Protein AF-A0A7S0PZR1-F1 (afdb_monomer_lite)

pLDDT: mean 81.85, std 15.91, range [33.44, 97.38]

Sequence (244 aa):
RLEHLGIEIVPGSLHEEEYCYIPMGGLLPDLSQRLIAVGGAASTVHPSTGYQVCRMLASTSTLAAAISAELRRPDFEPDAAAAAAYAALWPRYFRFQRDFQVFGGEFLSLQPVDNLRGFFDAFFRLETQVWGGFLAGWPGLPGNENHEVWYRRLLFGLGIFVRFPPQVALALMSYAVAFSLEYGGNLLRSFLTPLFEAEEEAPPDFRAQRASSRSVYVEGDVHAKAEITQMVRAAAQRAAPPTE

Secondary structure (DSSP, 8-state):
-TGGGT-PPPTT-----PPP---TTPPPP-TT-SS---GGGGT-S-TTT---HHHHHHHHHHHHHHHHHHHTSTT--HHHHHHHHHHHHS-HHHHHHHHHHHHHHHHHHT--HHHHHHHHHHHHTS-HHHHHHHHH-STTSTTGGGTSSHHHHHHHHHHHHTTS-HHHHHHHHHHHHHHHHHHTTHHHHHHSGGGGGGGS-S---TTT-SS----SS-S--HHHHHHHHHHHHHHHHHSSPPP-

Organism: NCBI:txid221442

Structure (mmCIF, N/CA/C/O backbone):
data_AF-A0A7S0PZR1-F1
#
_entry.id   AF-A0A7S0PZR1-F1
#
loop_
_atom_site.group_PDB
_atom_site.id
_atom_site.type_symbol
_atom_site.label_atom_id
_atom_site.label_alt_id
_atom_site.label_comp_id
_atom_site.label_asym_id
_atom_site.label_entity_id
_atom_site.label_seq_id
_atom_site.pdbx_PDB_ins_code
_atom_site.Cartn_x
_atom_site.Cartn_y
_atom_site.Cartn_z
_atom_site.occupancy
_atom_site.B_iso_or_equiv
_atom_site.auth_seq_id
_atom_site.auth_comp_id
_atom_site.auth_asym_id
_atom_site.auth_atom_id
_atom_site.pdbx_PDB_model_num
ATOM 1 N N . ARG A 1 1 ? -8.087 -9.529 26.668 1.00 73.81 1 ARG A N 1
ATOM 2 C CA . ARG A 1 1 ? -9.201 -9.832 25.726 1.00 73.81 1 ARG A CA 1
ATOM 3 C C . ARG A 1 1 ? -9.811 -11.204 25.989 1.00 73.81 1 ARG A C 1
ATOM 5 O O . ARG A 1 1 ? -11.012 -11.244 26.175 1.00 73.81 1 ARG A O 1
ATOM 12 N N . LEU A 1 2 ? -9.026 -12.289 26.014 1.00 86.00 2 LEU A N 1
ATOM 13 C CA . LEU A 1 2 ? -9.538 -13.641 26.300 1.00 86.00 2 LEU A CA 1
ATOM 14 C C . LEU A 1 2 ? -10.194 -13.736 27.687 1.00 86.00 2 LEU A C 1
ATOM 16 O O . LEU A 1 2 ? -11.347 -14.134 27.776 1.00 86.00 2 LEU A O 1
ATOM 20 N N . GLU A 1 3 ? -9.534 -13.210 28.721 1.00 86.81 3 GLU A N 1
ATOM 21 C CA . GLU A 1 3 ? -10.097 -13.098 30.077 1.00 86.81 3 GLU A CA 1
ATOM 22 C C . GLU A 1 3 ? -11.418 -12.305 30.113 1.00 86.81 3 GLU A C 1
ATOM 24 O O . GLU A 1 3 ? -12.398 -12.740 30.704 1.00 86.81 3 GLU A O 1
ATOM 29 N N . HIS A 1 4 ? -11.491 -11.181 29.392 1.00 87.62 4 HIS A N 1
ATOM 30 C CA . HIS A 1 4 ? -12.721 -10.387 29.264 1.00 87.62 4 HIS A CA 1
ATOM 31 C C . HIS A 1 4 ? -13.868 -11.155 28.580 1.00 87.62 4 HIS A C 1
ATOM 33 O O . HIS A 1 4 ? -15.033 -10.871 28.837 1.00 87.62 4 HIS A O 1
ATOM 39 N N . LEU A 1 5 ? -13.549 -12.119 27.712 1.00 93.25 5 LEU A N 1
ATOM 40 C CA . LEU A 1 5 ? -14.522 -13.010 27.074 1.00 93.25 5 LEU A CA 1
ATOM 41 C C . LEU A 1 5 ? -14.828 -14.258 27.925 1.00 93.25 5 LEU A C 1
ATOM 43 O O . LEU A 1 5 ? -15.561 -15.126 27.462 1.00 93.25 5 LEU A O 1
ATOM 47 N N . GLY A 1 6 ? -14.268 -14.369 29.138 1.00 94.12 6 GLY A N 1
ATOM 48 C CA . GLY A 1 6 ? -14.407 -15.548 29.997 1.00 94.12 6 GLY A CA 1
ATOM 49 C C . GLY A 1 6 ? -13.711 -16.796 29.446 1.00 94.12 6 GLY A C 1
ATOM 50 O O . GLY A 1 6 ? -14.085 -17.909 29.802 1.00 94.12 6 GLY A O 1
ATOM 51 N N . ILE A 1 7 ? -12.738 -16.626 28.545 1.00 92.00 7 ILE A N 1
ATOM 52 C CA . ILE A 1 7 ? -11.986 -17.729 27.942 1.00 92.00 7 ILE A CA 1
ATOM 53 C C . ILE A 1 7 ? -10.731 -17.969 28.782 1.00 92.00 7 ILE A C 1
ATOM 55 O O . ILE A 1 7 ? -9.793 -17.168 28.742 1.00 92.00 7 ILE A O 1
ATOM 59 N N . GLU A 1 8 ? -10.709 -19.081 29.518 1.00 90.31 8 GLU A N 1
ATOM 60 C CA . GLU A 1 8 ? -9.514 -19.571 30.209 1.00 90.31 8 GLU A CA 1
ATOM 61 C C . GLU A 1 8 ? -8.609 -20.350 29.250 1.00 90.31 8 GLU A C 1
ATOM 63 O O . GLU A 1 8 ? -9.053 -21.230 28.511 1.00 90.31 8 GLU A O 1
ATOM 68 N N . ILE A 1 9 ? -7.315 -20.032 29.277 1.00 87.19 9 ILE A N 1
ATOM 69 C CA . ILE A 1 9 ? -6.297 -20.805 28.565 1.00 87.19 9 ILE A CA 1
ATOM 70 C C . ILE A 1 9 ? -5.974 -22.028 29.418 1.00 87.19 9 ILE A C 1
ATOM 72 O O . ILE A 1 9 ? -5.519 -21.893 30.553 1.00 87.19 9 ILE A O 1
ATOM 76 N N . VAL A 1 10 ? -6.183 -23.226 28.869 1.00 89.69 10 VAL A N 1
ATOM 77 C CA . VAL A 1 10 ? -5.856 -24.468 29.575 1.00 89.69 10 VAL A CA 1
ATOM 78 C C . VAL A 1 10 ? -4.334 -24.549 29.749 1.00 89.69 10 VAL A C 1
ATOM 80 O O . VAL A 1 10 ? -3.612 -24.455 28.748 1.00 89.69 10 VAL A O 1
ATOM 83 N N . PRO A 1 11 ? -3.813 -24.736 30.974 1.00 85.00 11 PRO A N 1
ATOM 84 C CA . PRO A 1 11 ? -2.382 -24.912 31.190 1.00 85.00 11 PRO A CA 1
ATOM 85 C C . PRO A 1 11 ? -1.815 -26.027 30.301 1.00 85.00 11 PRO A C 1
ATOM 87 O O . PRO A 1 11 ? -2.373 -27.120 30.234 1.00 85.00 11 PRO A O 1
ATOM 90 N N . GLY A 1 12 ? -0.724 -25.738 29.588 1.00 85.19 12 GLY A N 1
ATOM 91 C CA . GLY A 1 12 ? -0.094 -26.677 28.651 1.00 85.19 12 GLY A CA 1
ATOM 92 C C . GLY A 1 12 ? -0.744 -26.778 27.262 1.00 85.19 12 GLY A C 1
ATOM 93 O O . GLY A 1 12 ? -0.243 -27.531 26.435 1.00 85.19 12 GLY A O 1
ATOM 94 N N . SER A 1 13 ? -1.819 -26.027 26.977 1.00 87.75 13 SER A N 1
ATOM 95 C CA . SER A 1 13 ? -2.419 -25.952 25.627 1.00 87.75 13 SER A CA 1
ATOM 96 C C . SER A 1 13 ? -1.742 -24.939 24.694 1.00 87.75 13 SER A C 1
ATOM 98 O O . SER A 1 13 ? -1.954 -24.972 23.482 1.00 87.75 13 SER A O 1
ATOM 100 N N . LEU A 1 14 ? -0.920 -24.042 25.245 1.00 83.88 14 LEU A N 1
ATOM 101 C CA . LEU A 1 14 ? -0.079 -23.143 24.466 1.00 83.88 14 LEU A CA 1
ATOM 102 C C . LEU A 1 14 ? 1.119 -23.935 23.930 1.00 83.88 14 LEU A C 1
ATOM 104 O O . LEU A 1 14 ? 2.026 -24.276 24.687 1.00 83.88 14 LEU A O 1
ATOM 108 N N . HIS A 1 15 ? 1.096 -24.247 22.636 1.00 83.69 15 HIS A N 1
ATOM 109 C CA . HIS A 1 15 ? 2.188 -24.962 21.973 1.00 83.69 15 HIS A CA 1
ATOM 110 C C . HIS A 1 15 ? 3.349 -24.036 21.598 1.00 83.69 15 HIS A C 1
ATOM 112 O O . HIS A 1 15 ? 4.506 -24.407 21.768 1.00 83.69 15 HIS A O 1
ATOM 118 N N . GLU A 1 16 ? 3.034 -22.844 21.090 1.00 79.81 16 GLU A N 1
ATOM 119 C CA . GLU A 1 16 ? 4.004 -21.873 20.589 1.00 79.81 16 GLU A CA 1
ATOM 120 C C . GLU A 1 16 ? 3.410 -20.456 20.644 1.00 79.81 16 GLU A C 1
ATOM 122 O O . GLU A 1 16 ? 2.199 -20.276 20.488 1.00 79.81 16 GLU A O 1
ATOM 127 N N . GLU A 1 17 ? 4.268 -19.455 20.853 1.00 76.19 17 GLU A N 1
ATOM 128 C CA . GLU A 1 17 ? 3.940 -18.039 20.680 1.00 76.19 17 GLU A CA 1
ATOM 129 C C . GLU A 1 17 ? 4.669 -17.491 19.449 1.00 76.19 17 GLU A C 1
ATOM 131 O O . GLU A 1 17 ? 5.890 -17.333 19.456 1.00 76.19 17 GLU A O 1
ATOM 136 N N . GLU A 1 18 ? 3.918 -17.170 18.396 1.00 74.19 18 GLU A N 1
ATOM 137 C CA . GLU A 1 18 ? 4.467 -16.558 17.186 1.00 74.19 18 GLU A CA 1
ATOM 138 C C . GLU A 1 18 ? 4.319 -15.031 17.228 1.00 74.19 18 GLU A C 1
ATOM 140 O O . GLU A 1 18 ? 3.236 -14.485 17.461 1.00 74.19 18 GLU A O 1
ATOM 145 N N . TYR A 1 19 ? 5.413 -14.326 16.943 1.00 74.19 19 TYR A N 1
ATOM 146 C CA . TYR A 1 19 ? 5.416 -12.874 16.802 1.00 74.19 19 TYR A CA 1
ATOM 147 C C . TYR A 1 19 ? 5.309 -12.502 15.324 1.00 74.19 19 TYR A C 1
ATOM 149 O O . TYR A 1 19 ? 6.212 -12.778 14.538 1.00 74.19 19 TYR A O 1
ATOM 157 N N . CYS A 1 20 ? 4.221 -11.826 14.952 1.00 77.06 20 CYS A N 1
ATOM 158 C CA . CYS A 1 20 ? 3.990 -11.390 13.579 1.00 77.06 20 CYS A CA 1
ATOM 159 C C . CYS A 1 20 ? 4.272 -9.888 13.420 1.00 77.06 20 CYS A C 1
ATOM 161 O O . CYS A 1 20 ? 3.757 -9.068 14.183 1.00 77.06 20 CYS A O 1
ATOM 163 N N . TYR A 1 21 ? 5.057 -9.528 12.401 1.00 78.88 21 TYR A N 1
ATOM 164 C CA . TYR A 1 21 ? 5.228 -8.147 11.947 1.00 78.88 21 TYR A CA 1
ATOM 165 C C . TYR A 1 21 ? 4.543 -7.956 10.596 1.00 78.88 21 TYR A C 1
ATOM 167 O O . TYR A 1 21 ? 4.821 -8.679 9.638 1.00 78.88 21 TYR A O 1
ATOM 175 N N . ILE A 1 22 ? 3.664 -6.958 10.513 1.00 83.94 22 ILE A N 1
ATOM 176 C CA . ILE A 1 22 ? 2.936 -6.614 9.292 1.00 83.94 22 ILE A CA 1
ATOM 177 C C . ILE A 1 22 ? 3.320 -5.177 8.909 1.00 83.94 22 ILE A C 1
ATOM 179 O O . ILE A 1 22 ? 2.917 -4.250 9.614 1.00 83.94 22 ILE A O 1
ATOM 183 N N . PRO A 1 23 ? 4.074 -4.956 7.812 1.00 81.31 23 PRO A N 1
ATOM 184 C CA . PRO A 1 23 ? 4.497 -3.619 7.395 1.00 81.31 23 PRO A CA 1
ATOM 185 C C . PRO A 1 23 ? 3.340 -2.849 6.735 1.00 81.31 23 PRO A C 1
ATOM 187 O O . PRO A 1 23 ? 3.251 -2.731 5.512 1.00 81.31 23 PRO A O 1
ATOM 190 N N . MET A 1 24 ? 2.425 -2.337 7.557 1.00 82.94 24 MET A N 1
ATOM 191 C CA . MET A 1 24 ? 1.223 -1.592 7.163 1.00 82.94 24 MET A CA 1
ATOM 192 C C . MET A 1 24 ? 1.577 -0.243 6.518 1.00 82.94 24 MET A C 1
ATOM 194 O O . MET A 1 24 ? 1.659 0.774 7.196 1.00 82.94 24 MET A O 1
ATOM 198 N N . GLY A 1 25 ? 1.801 -0.216 5.201 1.00 72.69 25 GLY A N 1
ATOM 199 C CA . GLY A 1 25 ? 2.122 1.033 4.497 1.00 72.69 25 GLY A CA 1
ATOM 200 C C . GLY A 1 25 ? 3.543 1.548 4.729 1.00 72.69 25 GLY A C 1
ATOM 201 O O . GLY A 1 25 ? 3.812 2.717 4.462 1.00 72.69 25 GLY A O 1
ATOM 202 N N . GLY A 1 26 ? 4.453 0.671 5.173 1.00 75.50 26 GLY A N 1
ATOM 203 C CA . GLY A 1 26 ? 5.876 0.975 5.341 1.00 75.50 26 GLY A CA 1
ATOM 204 C C . GLY A 1 26 ? 6.539 1.495 4.061 1.00 75.50 26 GLY A C 1
ATOM 205 O O . GLY A 1 26 ? 5.981 1.385 2.964 1.00 75.50 26 GLY A O 1
ATOM 206 N N . LEU A 1 27 ? 7.728 2.087 4.208 1.00 80.81 27 LEU A N 1
ATOM 207 C CA . LEU A 1 27 ? 8.470 2.728 3.114 1.00 80.81 27 LEU A CA 1
ATOM 208 C C . LEU A 1 27 ? 8.652 1.786 1.921 1.00 80.81 27 LEU A C 1
ATOM 210 O O . LEU A 1 27 ? 8.751 0.569 2.083 1.00 80.81 27 LEU A O 1
ATOM 214 N N . LEU A 1 28 ? 8.681 2.343 0.712 1.00 85.12 28 LEU A N 1
ATOM 215 C CA . LEU A 1 28 ? 9.022 1.549 -0.464 1.00 85.12 28 LEU A CA 1
ATOM 216 C C . LEU A 1 28 ? 10.466 1.036 -0.339 1.00 85.12 28 LEU A C 1
ATOM 218 O O . LEU A 1 28 ? 11.317 1.746 0.216 1.00 85.12 28 LEU A O 1
ATOM 222 N N . PRO A 1 29 ? 10.758 -0.170 -0.863 1.00 84.00 29 PRO A N 1
ATOM 223 C CA . PRO A 1 29 ? 12.136 -0.613 -1.004 1.00 84.00 29 PRO A CA 1
ATOM 224 C C . PRO A 1 29 ? 12.934 0.402 -1.822 1.00 84.00 29 PRO A C 1
ATOM 226 O O . PRO A 1 29 ? 12.376 1.101 -2.668 1.00 84.00 29 PRO A O 1
ATOM 229 N N . ASP A 1 30 ? 14.245 0.469 -1.586 1.00 82.62 30 ASP A N 1
ATOM 230 C CA . ASP A 1 30 ? 15.139 1.195 -2.488 1.00 82.62 30 ASP A CA 1
ATOM 231 C C . ASP A 1 30 ? 15.010 0.579 -3.888 1.00 82.62 30 ASP A C 1
ATOM 233 O O . ASP A 1 30 ? 15.420 -0.561 -4.107 1.00 82.62 30 ASP A O 1
ATOM 237 N N . LEU A 1 31 ? 14.395 1.312 -4.818 1.00 83.31 31 LEU A N 1
ATOM 238 C CA . LEU A 1 31 ? 14.091 0.816 -6.160 1.00 83.31 31 LEU A CA 1
ATOM 239 C C . LEU A 1 31 ? 15.349 0.704 -7.037 1.00 83.31 31 LEU A C 1
ATOM 241 O O . LEU A 1 31 ? 15.291 0.115 -8.115 1.00 83.31 31 LEU A O 1
ATOM 245 N N . SER A 1 32 ? 16.486 1.243 -6.578 1.00 79.56 32 SER A N 1
ATOM 246 C CA . SER A 1 32 ? 17.788 1.131 -7.245 1.00 79.56 32 SER A CA 1
ATOM 247 C C . SER A 1 32 ? 18.595 -0.098 -6.808 1.00 79.56 32 SER A C 1
ATOM 249 O O . SER A 1 32 ? 19.641 -0.397 -7.389 1.00 79.56 32 SER A O 1
ATOM 251 N N . GLN A 1 33 ? 18.131 -0.828 -5.788 1.00 82.25 33 GLN A N 1
ATOM 252 C CA . GLN A 1 33 ? 18.858 -1.970 -5.244 1.00 82.25 33 GLN A CA 1
ATOM 253 C C . GLN A 1 33 ? 18.762 -3.197 -6.170 1.00 82.25 33 GLN A C 1
ATOM 255 O O . GLN A 1 33 ? 17.725 -3.475 -6.767 1.00 82.25 33 GLN A O 1
ATOM 260 N N . ARG A 1 34 ? 19.829 -4.005 -6.239 1.00 86.44 34 ARG A N 1
ATOM 261 C CA . ARG A 1 34 ? 19.837 -5.246 -7.042 1.00 86.44 34 ARG A CA 1
ATOM 262 C C . ARG A 1 34 ? 18.917 -6.337 -6.473 1.00 86.44 34 ARG A C 1
ATOM 264 O O . ARG A 1 34 ? 18.429 -7.182 -7.219 1.00 86.44 34 ARG A O 1
ATOM 271 N N . LEU A 1 35 ? 18.715 -6.370 -5.153 1.00 89.75 35 LEU A N 1
ATOM 272 C CA . LEU A 1 35 ? 17.828 -7.350 -4.524 1.00 89.75 35 LEU A CA 1
ATOM 273 C C . LEU A 1 35 ? 16.376 -6.995 -4.826 1.00 89.75 35 LEU A C 1
ATOM 275 O O . LEU A 1 35 ? 15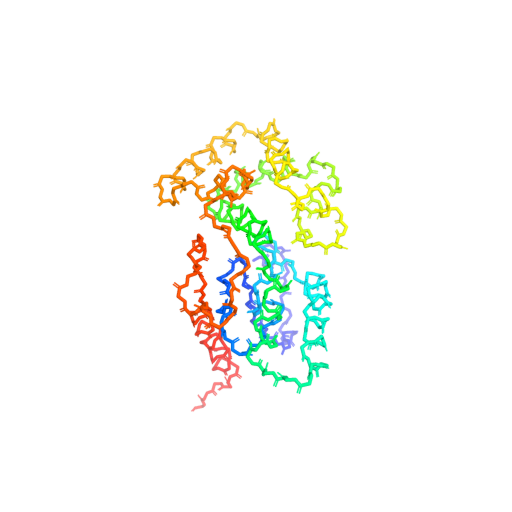.910 -5.934 -4.432 1.00 89.75 35 LEU A O 1
ATOM 279 N N . ILE A 1 36 ? 15.654 -7.904 -5.470 1.00 90.62 36 ILE A N 1
ATOM 280 C CA . ILE A 1 36 ? 14.243 -7.717 -5.800 1.00 90.62 36 ILE A CA 1
ATOM 281 C C . ILE A 1 36 ? 13.399 -8.216 -4.627 1.00 90.62 36 ILE A C 1
ATOM 283 O O . ILE A 1 36 ? 13.393 -9.407 -4.314 1.00 90.62 36 ILE A O 1
ATOM 287 N N . ALA A 1 37 ? 12.698 -7.300 -3.967 1.00 90.19 37 ALA A N 1
ATOM 288 C CA . ALA A 1 37 ? 11.776 -7.631 -2.896 1.00 90.19 37 ALA A CA 1
ATOM 289 C C . ALA A 1 37 ? 10.436 -8.149 -3.449 1.00 90.19 37 ALA A C 1
ATOM 291 O O . ALA A 1 37 ? 9.994 -7.754 -4.528 1.00 90.19 37 ALA A O 1
ATOM 292 N N . VAL A 1 38 ? 9.747 -8.991 -2.670 1.00 91.75 38 VAL A N 1
ATOM 293 C CA . VAL A 1 38 ? 8.397 -9.497 -2.975 1.00 91.75 38 VAL A CA 1
ATOM 294 C C . VAL A 1 38 ? 7.512 -9.414 -1.727 1.00 91.75 38 VAL A C 1
ATOM 296 O O . VAL A 1 38 ? 7.994 -9.540 -0.600 1.00 91.75 38 VAL A O 1
ATOM 299 N N . GLY A 1 39 ? 6.207 -9.206 -1.919 1.00 91.31 39 GLY A N 1
ATOM 300 C CA . GLY A 1 39 ? 5.223 -9.221 -0.836 1.00 91.31 39 GLY A CA 1
ATOM 301 C C . GLY A 1 39 ? 5.443 -8.092 0.172 1.00 91.31 39 GLY A C 1
ATOM 302 O O . GLY A 1 39 ? 5.688 -6.944 -0.205 1.00 91.31 39 GLY A O 1
ATOM 303 N N . GLY A 1 40 ? 5.388 -8.420 1.467 1.00 88.19 40 GLY A N 1
ATOM 304 C CA . GLY A 1 40 ? 5.621 -7.454 2.545 1.00 88.19 40 GLY A CA 1
ATOM 305 C C . GLY A 1 40 ? 6.970 -6.742 2.475 1.00 88.19 40 GLY A C 1
ATOM 306 O O . GLY A 1 40 ? 7.021 -5.544 2.731 1.00 88.19 40 GLY A O 1
ATOM 307 N N . ALA A 1 41 ? 8.029 -7.426 2.031 1.00 87.38 41 ALA A N 1
ATOM 308 C CA . ALA A 1 41 ? 9.343 -6.806 1.845 1.00 87.38 41 ALA A CA 1
ATOM 309 C C . ALA A 1 41 ? 9.354 -5.762 0.719 1.00 87.38 41 ALA A C 1
ATOM 311 O O . ALA A 1 41 ? 10.208 -4.883 0.702 1.00 87.38 41 ALA A O 1
ATOM 312 N N . ALA A 1 42 ? 8.417 -5.862 -0.225 1.00 89.38 42 ALA A N 1
ATOM 313 C CA . ALA A 1 42 ? 8.257 -4.894 -1.298 1.00 89.38 42 ALA A CA 1
ATOM 314 C C . ALA A 1 42 ? 7.155 -3.872 -1.019 1.00 89.38 42 ALA A C 1
ATOM 316 O O . ALA A 1 42 ? 6.766 -3.147 -1.928 1.00 89.38 42 ALA A O 1
ATOM 317 N N . SER A 1 43 ? 6.630 -3.831 0.209 1.00 89.12 43 SER A N 1
ATOM 318 C CA . SER A 1 43 ? 5.579 -2.907 0.645 1.00 89.12 43 SER A CA 1
ATOM 319 C C . SER A 1 43 ? 4.254 -3.061 -0.111 1.00 89.12 43 SER A C 1
ATOM 321 O O . SER A 1 43 ? 3.494 -2.105 -0.265 1.00 89.12 43 SER A O 1
ATOM 323 N N . THR A 1 44 ? 3.925 -4.286 -0.549 1.00 91.62 44 THR A N 1
ATOM 324 C CA . THR A 1 44 ? 2.630 -4.607 -1.187 1.00 91.62 44 THR A CA 1
ATOM 325 C C . THR A 1 44 ? 1.521 -4.923 -0.176 1.00 91.62 44 THR A C 1
ATOM 327 O O . THR A 1 44 ? 0.448 -5.392 -0.558 1.00 91.62 44 THR A O 1
ATOM 330 N N . VAL A 1 45 ? 1.742 -4.705 1.121 1.00 92.00 45 VAL A N 1
ATOM 331 C CA . VAL A 1 45 ? 0.729 -4.862 2.182 1.00 92.00 45 VAL A CA 1
ATOM 332 C C . VAL A 1 45 ? -0.224 -3.674 2.151 1.00 92.00 45 VAL A C 1
ATOM 334 O O . VAL A 1 45 ? 0.215 -2.537 1.982 1.00 92.00 45 VAL A O 1
ATOM 337 N N . HIS A 1 46 ? -1.534 -3.914 2.242 1.00 92.75 46 HIS A N 1
ATOM 338 C CA . HIS A 1 46 ? -2.513 -2.828 2.206 1.00 92.75 46 HIS A CA 1
ATOM 339 C C . HIS A 1 46 ? -2.378 -1.958 3.468 1.00 92.75 46 HIS A C 1
ATOM 341 O O . HIS A 1 46 ? -2.596 -2.480 4.566 1.00 92.75 46 HIS A O 1
ATOM 347 N N . PRO A 1 47 ? -2.069 -0.650 3.345 1.00 88.62 47 PRO A N 1
ATOM 348 C CA . PRO A 1 47 ? -1.713 0.199 4.485 1.00 88.62 47 PRO A CA 1
ATOM 349 C C . PRO A 1 47 ? -2.752 0.273 5.604 1.00 88.62 47 PRO A C 1
ATOM 351 O O . PRO A 1 47 ? -2.391 0.420 6.763 1.00 88.62 47 PRO A O 1
ATOM 354 N N . SER A 1 48 ? -4.040 0.147 5.279 1.00 85.44 48 SER A N 1
ATOM 355 C CA . SER A 1 48 ? -5.121 0.273 6.270 1.00 85.44 48 SER A CA 1
ATOM 356 C C . SER A 1 48 ? -5.662 -1.063 6.797 1.00 85.44 48 SER A C 1
ATOM 358 O O . SER A 1 48 ? -6.422 -1.058 7.758 1.00 85.44 48 SER A O 1
ATOM 360 N N . THR A 1 49 ? -5.332 -2.205 6.176 1.00 88.44 49 THR A N 1
ATOM 361 C CA . THR A 1 49 ? -5.949 -3.512 6.519 1.00 88.44 49 THR A CA 1
ATOM 362 C C . THR A 1 49 ? -4.970 -4.655 6.742 1.00 88.44 49 THR A C 1
ATOM 364 O O . THR A 1 49 ? -5.348 -5.661 7.333 1.00 88.44 49 THR A O 1
ATOM 367 N N . GLY A 1 50 ? -3.741 -4.554 6.237 1.00 90.62 50 GLY A N 1
ATOM 368 C CA . GLY A 1 50 ? -2.765 -5.641 6.311 1.00 90.62 50 GLY A CA 1
ATOM 369 C C . GLY A 1 50 ? -2.964 -6.721 5.261 1.00 90.62 50 GLY A C 1
ATOM 370 O O . GLY A 1 50 ? -2.23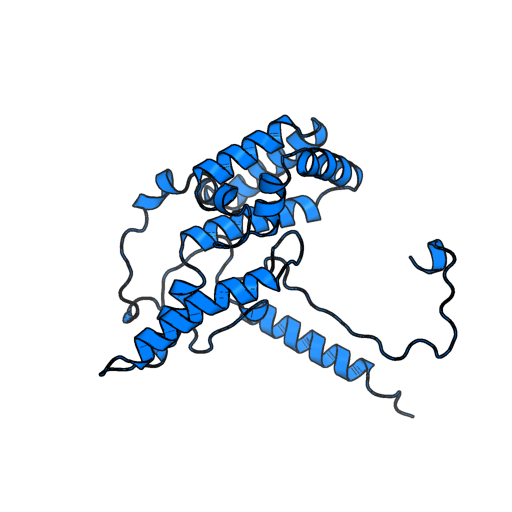7 -7.713 5.245 1.00 90.62 50 GLY A O 1
ATOM 371 N N . TYR A 1 51 ? -3.922 -6.541 4.350 1.00 92.06 51 TYR A N 1
ATOM 372 C CA . TYR A 1 51 ? -4.167 -7.502 3.284 1.00 92.06 51 TYR A CA 1
ATOM 373 C C . TYR A 1 51 ? -2.982 -7.543 2.326 1.00 92.06 51 TYR A C 1
ATOM 375 O O . TYR A 1 51 ? -2.588 -6.525 1.757 1.00 92.06 51 TYR A O 1
ATOM 383 N N . GLN A 1 52 ? -2.410 -8.735 2.155 1.00 91.81 52 GLN A N 1
ATOM 384 C CA . GLN A 1 52 ? -1.191 -8.899 1.365 1.00 91.81 52 GLN A CA 1
ATOM 385 C C . GLN A 1 52 ? -1.189 -10.097 0.423 1.00 91.81 52 GLN A C 1
ATOM 387 O O . GLN A 1 52 ? -0.591 -9.994 -0.637 1.00 91.81 52 GLN A O 1
ATOM 392 N N . VAL A 1 53 ? -1.856 -11.211 0.752 1.00 92.62 53 VAL A N 1
ATOM 393 C CA . VAL A 1 53 ? -1.686 -12.478 0.012 1.00 92.62 53 VAL A CA 1
ATOM 394 C C . VAL A 1 53 ? -2.063 -12.322 -1.462 1.00 92.62 53 VAL A C 1
ATOM 396 O O . VAL A 1 53 ? -1.246 -12.585 -2.341 1.00 92.62 53 VAL A O 1
ATOM 399 N N . CYS A 1 54 ? -3.265 -11.816 -1.747 1.00 93.81 54 CYS A N 1
ATOM 400 C CA . CYS A 1 54 ? -3.705 -11.600 -3.126 1.00 93.81 54 CYS A CA 1
ATOM 401 C C . CYS A 1 54 ? -2.885 -10.514 -3.836 1.00 93.81 54 CYS A C 1
ATOM 403 O O . CYS A 1 54 ? -2.571 -10.668 -5.012 1.00 93.81 54 CYS A O 1
ATOM 405 N N . ARG A 1 55 ? -2.492 -9.446 -3.124 1.00 92.75 55 ARG A N 1
ATOM 406 C CA . ARG A 1 55 ? -1.658 -8.365 -3.682 1.00 92.75 55 ARG A CA 1
ATOM 407 C C . ARG A 1 55 ? -0.280 -8.885 -4.083 1.00 92.75 55 ARG A C 1
ATOM 409 O O . ARG A 1 55 ? 0.191 -8.571 -5.165 1.00 92.75 55 ARG A O 1
ATOM 416 N N . MET A 1 56 ? 0.326 -9.727 -3.247 1.00 93.12 56 MET A N 1
ATOM 417 C CA . MET A 1 56 ? 1.600 -10.390 -3.519 1.00 93.12 56 MET A CA 1
ATOM 418 C C . MET A 1 56 ? 1.499 -11.305 -4.742 1.00 93.12 56 MET A C 1
ATOM 420 O O . MET A 1 56 ? 2.346 -11.235 -5.620 1.00 93.12 56 MET A O 1
ATOM 424 N N . LEU A 1 57 ? 0.471 -12.153 -4.828 1.00 93.62 57 LEU A N 1
ATOM 425 C CA . LEU A 1 57 ? 0.308 -13.059 -5.972 1.00 93.62 57 LEU A CA 1
ATOM 426 C C . LEU A 1 57 ? 0.039 -12.306 -7.286 1.00 93.62 57 LEU A C 1
ATOM 428 O O . LEU A 1 57 ? 0.549 -12.685 -8.340 1.00 93.62 57 LEU A O 1
ATOM 432 N N . ALA A 1 58 ? -0.747 -11.229 -7.235 1.00 92.38 58 ALA A N 1
ATOM 433 C CA . ALA A 1 58 ? -0.999 -10.394 -8.404 1.00 92.38 58 ALA A CA 1
ATOM 434 C C . ALA A 1 58 ? 0.264 -9.631 -8.838 1.00 92.38 58 ALA A C 1
ATOM 436 O O . ALA A 1 58 ? 0.562 -9.547 -10.029 1.00 92.38 58 ALA A O 1
ATOM 437 N N . SER A 1 59 ? 1.037 -9.111 -7.881 1.00 90.56 59 SER A N 1
ATOM 438 C CA . SER A 1 59 ? 2.243 -8.327 -8.149 1.00 90.56 59 SER A CA 1
ATOM 439 C C . SER A 1 59 ? 3.410 -9.154 -8.689 1.00 90.56 59 SER A C 1
ATOM 441 O O . SER A 1 59 ? 4.179 -8.672 -9.521 1.00 90.56 59 SER A O 1
ATOM 443 N N . THR A 1 60 ? 3.536 -10.417 -8.278 1.00 91.88 60 THR A N 1
ATOM 444 C CA . THR A 1 60 ? 4.624 -11.291 -8.741 1.00 91.88 60 THR A CA 1
ATOM 445 C C . THR A 1 60 ? 4.515 -11.646 -10.216 1.00 91.88 60 THR A C 1
ATOM 447 O O . THR A 1 60 ? 5.537 -11.907 -10.845 1.00 91.88 60 THR A O 1
ATOM 450 N N . SER A 1 61 ? 3.312 -11.621 -10.796 1.00 90.69 61 SER A N 1
ATOM 451 C CA . SER A 1 61 ? 3.102 -11.967 -12.206 1.00 90.69 61 SER A CA 1
ATOM 452 C C . SER A 1 61 ? 3.748 -10.949 -13.154 1.00 90.69 61 SER A C 1
ATOM 454 O O . SER A 1 61 ? 4.483 -11.329 -14.067 1.00 90.69 61 SER A O 1
ATOM 456 N N . THR A 1 62 ? 3.531 -9.650 -12.922 1.00 89.75 62 THR A N 1
ATOM 457 C CA . THR A 1 62 ? 4.144 -8.576 -13.725 1.00 89.75 62 THR A CA 1
ATOM 458 C C . THR A 1 62 ? 5.647 -8.483 -13.480 1.00 89.75 62 THR A C 1
ATOM 460 O O . THR A 1 62 ? 6.420 -8.316 -14.423 1.00 89.75 62 THR A O 1
ATOM 463 N N . LEU A 1 63 ? 6.068 -8.675 -12.230 1.00 92.81 63 LEU A N 1
ATOM 464 C CA . LEU A 1 63 ? 7.472 -8.728 -11.833 1.00 92.81 63 LEU A CA 1
ATOM 465 C C . LEU A 1 63 ? 8.223 -9.874 -12.532 1.00 92.81 63 LEU A C 1
ATOM 467 O O . LEU A 1 63 ? 9.277 -9.648 -13.125 1.00 92.81 63 LEU A O 1
ATOM 471 N N . ALA A 1 64 ? 7.669 -11.090 -12.537 1.00 94.88 64 ALA A N 1
ATOM 472 C CA . ALA A 1 64 ? 8.273 -12.244 -13.203 1.00 94.88 64 ALA A CA 1
ATOM 473 C C . ALA A 1 64 ? 8.364 -12.053 -14.725 1.00 94.88 64 ALA A C 1
ATOM 475 O O . ALA A 1 64 ? 9.364 -12.438 -15.335 1.00 94.88 64 ALA A O 1
ATOM 476 N N . ALA A 1 65 ? 7.351 -11.432 -15.339 1.00 95.25 65 ALA A N 1
ATOM 477 C CA . ALA A 1 65 ? 7.366 -11.109 -16.762 1.00 95.25 65 ALA A CA 1
ATOM 478 C C . ALA A 1 65 ? 8.489 -10.119 -17.118 1.00 95.25 65 ALA A C 1
ATOM 480 O O . ALA A 1 65 ? 9.220 -10.359 -18.079 1.00 95.25 65 ALA A O 1
ATOM 481 N N . ALA A 1 66 ? 8.675 -9.060 -16.319 1.00 93.94 66 ALA A N 1
ATOM 482 C CA . ALA A 1 66 ? 9.748 -8.083 -16.513 1.00 93.94 66 ALA A CA 1
ATOM 483 C C . ALA A 1 66 ? 11.141 -8.724 -16.386 1.00 93.94 66 ALA A C 1
ATOM 485 O O . ALA A 1 66 ? 11.988 -8.547 -17.260 1.00 93.94 66 ALA A O 1
ATOM 486 N N . ILE A 1 67 ? 11.350 -9.555 -15.359 1.00 94.75 67 ILE A N 1
ATOM 487 C CA . ILE A 1 67 ? 12.607 -10.298 -15.179 1.00 94.75 67 ILE A CA 1
ATOM 488 C C . ILE A 1 67 ? 12.849 -11.248 -16.358 1.00 94.75 67 ILE A C 1
ATOM 490 O O . ILE A 1 67 ? 13.958 -11.315 -16.886 1.00 94.75 67 ILE A O 1
ATOM 494 N N . SER A 1 68 ? 11.822 -11.983 -16.801 1.00 97.00 68 SER A N 1
ATOM 495 C CA . SER A 1 68 ? 11.954 -12.909 -17.930 1.00 97.00 68 SER A CA 1
ATOM 496 C C . SER A 1 68 ? 12.306 -12.190 -19.233 1.00 97.00 68 SER A C 1
ATOM 498 O O . SER A 1 68 ? 13.076 -12.733 -20.024 1.00 97.00 68 SER A O 1
ATOM 500 N N . ALA A 1 69 ? 11.765 -10.990 -19.459 1.00 95.19 69 ALA A N 1
ATOM 501 C CA . ALA A 1 69 ? 12.085 -10.182 -20.630 1.00 95.19 69 ALA A CA 1
ATOM 502 C C . ALA A 1 69 ? 13.564 -9.768 -20.639 1.00 95.19 69 ALA A C 1
ATOM 504 O O . ALA A 1 69 ? 14.240 -9.968 -21.647 1.00 95.19 69 ALA A O 1
ATOM 505 N N . GLU A 1 70 ? 14.084 -9.289 -19.507 1.00 93.69 70 GLU A N 1
ATOM 506 C CA . GLU A 1 70 ? 15.489 -8.885 -19.374 1.00 93.69 70 GLU A CA 1
ATOM 507 C C . GLU A 1 70 ? 16.453 -10.072 -19.504 1.00 93.69 70 GLU A C 1
ATOM 509 O O . GLU A 1 70 ? 17.455 -9.982 -20.210 1.00 93.69 70 GLU A O 1
ATOM 514 N N . LEU A 1 71 ? 16.119 -11.234 -18.930 1.00 95.31 71 LEU A N 1
ATOM 515 C CA . LEU A 1 71 ? 16.928 -12.456 -19.053 1.00 95.31 71 LEU A CA 1
ATOM 516 C C . LEU A 1 71 ? 17.050 -12.985 -20.491 1.00 95.31 71 LEU A C 1
ATOM 518 O O . LEU A 1 71 ? 17.978 -13.730 -20.795 1.00 95.31 71 LEU A O 1
ATOM 522 N N . ARG A 1 72 ? 16.105 -12.650 -21.376 1.00 96.75 72 ARG A N 1
ATOM 523 C CA . ARG A 1 72 ? 16.119 -13.083 -22.785 1.00 96.75 72 ARG A CA 1
ATOM 524 C C . ARG A 1 72 ? 16.950 -12.168 -23.680 1.00 96.75 72 ARG A C 1
ATOM 526 O O . ARG A 1 72 ? 17.116 -12.475 -24.861 1.00 96.75 72 ARG A O 1
ATOM 533 N N . ARG A 1 73 ? 17.440 -11.046 -23.154 1.00 94.06 73 ARG A N 1
ATOM 534 C CA . ARG A 1 73 ? 18.251 -10.106 -23.917 1.00 94.06 73 ARG A CA 1
ATOM 535 C C . ARG A 1 73 ? 19.650 -10.680 -24.184 1.00 94.06 73 ARG A C 1
ATOM 537 O O . ARG A 1 73 ? 20.250 -11.247 -23.273 1.00 94.06 73 ARG A O 1
ATOM 544 N N . PRO A 1 74 ? 20.209 -10.508 -25.396 1.00 93.50 74 PRO A N 1
ATOM 545 C CA . PRO A 1 74 ? 21.589 -10.907 -25.688 1.00 93.50 74 PRO A CA 1
ATOM 546 C C . PRO A 1 74 ? 22.634 -10.156 -24.849 1.00 93.50 74 PRO A C 1
ATOM 548 O O . PRO A 1 74 ? 23.710 -10.682 -24.592 1.00 93.50 74 PRO A O 1
ATOM 551 N N . ASP A 1 75 ? 22.309 -8.931 -24.433 1.00 92.31 75 ASP A N 1
ATOM 552 C CA . ASP A 1 75 ? 23.112 -8.021 -23.613 1.00 92.31 75 ASP A CA 1
ATOM 553 C C . ASP A 1 75 ? 22.606 -7.974 -22.160 1.00 92.31 75 ASP A C 1
ATOM 555 O O . ASP A 1 75 ? 22.487 -6.900 -21.575 1.00 92.31 75 ASP A O 1
ATOM 559 N N . PHE A 1 76 ? 22.241 -9.132 -21.595 1.00 92.25 76 PHE A N 1
ATOM 560 C CA . PHE A 1 76 ? 21.698 -9.222 -20.238 1.00 92.25 76 PHE A CA 1
ATOM 561 C C . PHE A 1 76 ? 22.604 -8.542 -19.202 1.00 92.25 76 PHE A C 1
ATOM 563 O O . PHE A 1 76 ? 23.760 -8.923 -19.016 1.00 92.25 76 PHE A O 1
ATOM 570 N N . GLU A 1 77 ? 22.014 -7.608 -18.457 1.00 89.06 77 GLU A N 1
ATOM 571 C CA . GLU A 1 77 ? 22.632 -6.943 -17.317 1.00 89.06 77 GLU A CA 1
ATOM 572 C C . GLU A 1 77 ? 21.757 -7.149 -16.070 1.00 89.06 77 GLU A C 1
ATOM 574 O O . GLU A 1 77 ? 20.595 -6.727 -16.058 1.00 89.06 77 GLU A O 1
ATOM 579 N N . PRO A 1 78 ? 22.269 -7.763 -14.986 1.00 89.31 78 PRO A N 1
ATOM 580 C CA . PRO A 1 78 ? 21.439 -8.065 -13.820 1.00 89.31 78 PRO A CA 1
ATOM 581 C C . PRO A 1 78 ? 20.851 -6.822 -13.135 1.00 89.31 78 PRO A C 1
ATOM 583 O O . PRO A 1 78 ? 19.773 -6.897 -12.548 1.00 89.31 78 PRO A O 1
ATOM 586 N N . ASP A 1 79 ? 21.533 -5.677 -13.219 1.00 88.12 79 ASP A N 1
ATOM 587 C CA . ASP A 1 79 ? 21.033 -4.416 -12.657 1.00 88.12 79 ASP A CA 1
ATOM 588 C C . ASP A 1 79 ? 19.845 -3.878 -13.467 1.00 88.12 79 ASP A C 1
ATOM 590 O O . ASP A 1 79 ? 18.898 -3.346 -12.891 1.00 88.12 79 ASP A O 1
ATOM 594 N N . ALA A 1 80 ? 19.843 -4.089 -14.789 1.00 85.62 80 ALA A N 1
ATOM 595 C CA . ALA A 1 80 ? 18.706 -3.757 -15.645 1.00 85.62 80 ALA A CA 1
ATOM 596 C C . ALA A 1 80 ? 17.493 -4.646 -15.327 1.00 85.62 80 ALA A C 1
ATOM 598 O O . ALA A 1 80 ? 16.374 -4.145 -15.245 1.00 85.62 80 ALA A O 1
ATOM 599 N N . ALA A 1 81 ? 17.713 -5.934 -15.040 1.00 90.50 81 ALA A N 1
ATOM 600 C CA . ALA A 1 81 ? 16.653 -6.839 -14.593 1.00 90.50 81 ALA A CA 1
ATOM 601 C C . ALA A 1 81 ? 16.023 -6.415 -13.257 1.00 90.50 81 ALA A C 1
ATOM 603 O O . ALA A 1 81 ? 14.797 -6.438 -13.127 1.00 90.50 81 ALA A O 1
ATOM 604 N N . ALA A 1 82 ? 16.834 -5.991 -12.283 1.00 90.06 82 ALA A N 1
ATOM 605 C CA . ALA A 1 82 ? 16.329 -5.474 -11.011 1.00 90.06 82 ALA A CA 1
ATOM 606 C C . ALA A 1 82 ? 15.538 -4.168 -11.193 1.00 90.06 82 ALA A C 1
ATOM 608 O O . ALA A 1 82 ? 14.425 -4.046 -10.678 1.00 90.06 82 ALA A O 1
ATOM 609 N N . ALA A 1 83 ? 16.061 -3.230 -11.988 1.00 87.06 83 ALA A N 1
ATOM 610 C CA . ALA A 1 83 ? 15.376 -1.979 -12.300 1.00 87.06 83 ALA A CA 1
ATOM 611 C C . ALA A 1 83 ? 14.038 -2.215 -13.022 1.00 87.06 83 ALA A C 1
ATOM 613 O O . ALA A 1 83 ? 13.019 -1.639 -12.641 1.00 87.06 83 ALA A O 1
ATOM 614 N N . ALA A 1 84 ? 14.008 -3.108 -14.017 1.00 88.75 84 ALA A N 1
ATOM 615 C CA . ALA A 1 84 ? 12.789 -3.466 -14.740 1.00 88.75 84 ALA A CA 1
ATOM 616 C C . ALA A 1 84 ? 11.746 -4.119 -13.819 1.00 88.75 84 ALA A C 1
ATOM 618 O O . ALA A 1 84 ? 10.559 -3.800 -13.903 1.00 88.75 84 ALA A O 1
ATOM 619 N N . ALA A 1 85 ? 12.181 -4.991 -12.905 1.00 92.50 85 ALA A N 1
ATOM 620 C CA . ALA A 1 85 ? 11.309 -5.610 -11.913 1.00 92.50 85 ALA A CA 1
ATOM 621 C C . ALA A 1 85 ? 10.663 -4.568 -10.987 1.00 92.50 85 ALA A C 1
ATOM 623 O O . ALA A 1 85 ? 9.446 -4.587 -10.798 1.00 92.50 85 ALA A O 1
ATOM 624 N N . TYR A 1 86 ? 11.448 -3.627 -10.454 1.00 91.06 86 TYR A N 1
ATOM 625 C CA . TYR A 1 86 ? 10.926 -2.560 -9.599 1.00 91.06 86 TYR A CA 1
ATOM 626 C C . TYR A 1 86 ? 10.042 -1.567 -10.354 1.00 91.06 86 TYR A C 1
ATOM 628 O O . TYR A 1 86 ? 9.006 -1.163 -9.827 1.00 91.06 86 TYR A O 1
ATOM 636 N N . ALA A 1 87 ? 10.383 -1.227 -11.598 1.00 89.19 87 ALA A N 1
ATOM 637 C CA . ALA A 1 87 ? 9.553 -0.378 -12.448 1.00 89.19 87 ALA A CA 1
ATOM 638 C C . ALA A 1 87 ? 8.195 -1.029 -12.768 1.00 89.19 87 ALA A C 1
ATOM 640 O O . ALA A 1 87 ? 7.173 -0.342 -12.792 1.00 89.19 87 ALA A O 1
ATOM 641 N N . ALA A 1 88 ? 8.170 -2.351 -12.969 1.00 91.12 88 ALA A N 1
ATOM 642 C CA . ALA A 1 88 ? 6.939 -3.114 -13.160 1.00 91.12 88 ALA A CA 1
ATOM 643 C C . ALA A 1 88 ? 6.116 -3.246 -11.868 1.00 91.12 88 ALA A C 1
ATOM 645 O O . ALA A 1 88 ? 4.886 -3.289 -11.924 1.00 91.12 88 ALA A O 1
ATOM 646 N N . LEU A 1 89 ? 6.781 -3.315 -10.711 1.00 90.50 89 LEU A N 1
ATOM 647 C CA . LEU A 1 89 ? 6.135 -3.473 -9.411 1.00 90.50 89 LEU A CA 1
ATOM 648 C C . LEU A 1 89 ? 5.558 -2.162 -8.862 1.00 90.50 89 LEU A C 1
ATOM 650 O O . LEU A 1 89 ? 4.443 -2.157 -8.347 1.00 90.50 89 LEU A O 1
ATOM 654 N N . TRP A 1 90 ? 6.303 -1.060 -8.975 1.00 89.00 90 TRP A N 1
ATOM 655 C CA . TRP A 1 90 ? 5.948 0.257 -8.437 1.00 89.00 90 TRP A CA 1
ATOM 656 C C . TRP A 1 90 ? 5.968 1.361 -9.502 1.00 89.00 90 TRP A C 1
ATOM 658 O O . TRP A 1 90 ? 6.639 2.387 -9.333 1.00 89.00 90 TRP A O 1
ATOM 668 N N . PRO A 1 91 ? 5.192 1.218 -10.593 1.00 84.62 91 PRO A N 1
ATOM 669 C CA . PRO A 1 91 ? 5.009 2.313 -11.527 1.00 84.62 91 PRO A CA 1
ATOM 670 C C . PRO A 1 91 ? 4.394 3.523 -10.807 1.00 84.62 91 PRO A C 1
ATOM 672 O O . PRO A 1 91 ? 3.684 3.395 -9.806 1.00 84.62 91 PRO A O 1
ATOM 675 N N . ARG A 1 92 ? 4.648 4.729 -11.328 1.00 77.38 92 ARG A N 1
ATOM 676 C CA . ARG A 1 92 ? 4.254 6.008 -10.700 1.00 77.38 92 ARG A CA 1
ATOM 677 C C . ARG A 1 92 ? 2.790 6.032 -10.241 1.00 77.38 92 ARG A C 1
ATOM 679 O O . ARG A 1 92 ? 2.503 6.415 -9.113 1.00 77.38 92 ARG A O 1
ATOM 686 N N . TYR A 1 93 ? 1.874 5.562 -11.082 1.00 75.19 93 TYR A N 1
ATOM 687 C CA . TYR A 1 93 ? 0.448 5.563 -10.763 1.00 75.19 93 TYR A CA 1
ATOM 688 C C . TYR A 1 93 ? 0.066 4.615 -9.608 1.00 75.19 93 TYR A C 1
ATOM 690 O O . TYR A 1 93 ? -0.853 4.934 -8.853 1.00 75.19 93 TYR A O 1
ATOM 698 N N . PHE A 1 94 ? 0.792 3.506 -9.404 1.00 83.12 94 PHE A N 1
ATOM 699 C CA . PHE A 1 94 ? 0.607 2.638 -8.231 1.00 83.12 94 PHE A CA 1
ATOM 700 C C . PHE A 1 94 ? 1.111 3.280 -6.960 1.00 83.12 94 PHE A C 1
ATOM 702 O O . PHE A 1 94 ? 0.475 3.127 -5.920 1.00 83.12 94 PHE A O 1
ATOM 709 N N . ARG A 1 95 ? 2.223 4.017 -7.038 1.00 83.62 95 ARG A N 1
ATOM 710 C CA . ARG A 1 95 ? 2.728 4.769 -5.888 1.00 83.62 95 ARG A CA 1
ATOM 711 C C . ARG A 1 95 ? 1.673 5.767 -5.409 1.00 83.62 95 ARG A C 1
ATOM 713 O O . ARG A 1 95 ? 1.339 5.754 -4.238 1.00 83.62 95 ARG A O 1
ATOM 720 N N . PHE A 1 96 ? 0.995 6.477 -6.312 1.00 79.38 96 PHE A N 1
ATOM 721 C CA . PHE A 1 96 ? -0.120 7.357 -5.928 1.00 79.38 96 PHE A CA 1
ATOM 722 C C . PHE A 1 96 ? -1.328 6.629 -5.322 1.00 79.38 96 PHE A C 1
ATOM 724 O O . PHE A 1 96 ? -1.923 7.121 -4.362 1.00 79.38 96 PHE A O 1
ATOM 731 N N . GLN A 1 97 ? -1.714 5.464 -5.856 1.00 84.50 97 GLN A N 1
ATOM 732 C CA . GLN A 1 97 ? -2.786 4.666 -5.252 1.00 84.50 97 GLN A CA 1
ATOM 733 C C . GLN A 1 97 ? -2.396 4.187 -3.845 1.00 84.50 97 GLN A C 1
ATOM 735 O O . GLN A 1 97 ? -3.206 4.274 -2.922 1.00 84.50 97 GLN A O 1
ATOM 740 N N . ARG A 1 98 ? -1.156 3.716 -3.673 1.00 87.12 98 ARG A N 1
ATOM 741 C CA . ARG A 1 98 ? -0.593 3.335 -2.375 1.00 87.12 98 ARG A CA 1
ATOM 742 C C . ARG A 1 98 ? -0.607 4.523 -1.420 1.00 87.12 98 ARG A C 1
ATOM 744 O O . ARG A 1 98 ? -1.087 4.378 -0.307 1.00 87.12 98 ARG A O 1
ATOM 751 N N . ASP A 1 99 ? -0.134 5.684 -1.846 1.00 83.25 99 ASP A N 1
ATOM 752 C CA . ASP A 1 99 ? -0.044 6.883 -1.011 1.00 83.25 99 ASP A CA 1
ATOM 753 C C . ASP A 1 99 ? -1.426 7.342 -0.535 1.00 83.25 99 ASP A C 1
ATOM 755 O O . ASP A 1 99 ? -1.601 7.690 0.629 1.00 83.25 99 ASP A O 1
ATOM 759 N N . PHE A 1 100 ? -2.440 7.241 -1.399 1.00 84.00 100 PHE A N 1
ATOM 760 C CA . PHE A 1 100 ? -3.834 7.448 -1.009 1.00 84.00 100 PHE A CA 1
ATOM 761 C C . PHE A 1 100 ? -4.292 6.465 0.089 1.00 84.00 100 PHE A C 1
ATOM 763 O O . PHE A 1 100 ? -4.978 6.860 1.033 1.00 84.00 100 PHE A O 1
ATOM 770 N N . GLN A 1 101 ? -3.889 5.194 0.007 1.00 87.88 101 GLN A N 1
ATOM 771 C CA . GLN A 1 101 ? -4.189 4.196 1.040 1.00 87.88 101 GLN A CA 1
ATOM 772 C C . GLN A 1 101 ? -3.406 4.441 2.339 1.00 87.88 101 GLN A C 1
ATOM 774 O O . GLN A 1 101 ? -3.966 4.247 3.419 1.00 87.88 101 GLN A O 1
ATOM 779 N N . VAL A 1 102 ? -2.138 4.866 2.259 1.00 86.44 102 VAL A N 1
ATOM 780 C CA . VAL A 1 102 ? -1.319 5.195 3.440 1.00 86.44 102 VAL A CA 1
ATOM 781 C C . VAL A 1 102 ? -1.924 6.380 4.178 1.00 86.44 102 VAL A C 1
ATOM 783 O O . VAL A 1 102 ? -2.191 6.248 5.367 1.00 86.44 102 VAL A O 1
ATOM 786 N N . PHE A 1 103 ? -2.272 7.458 3.471 1.00 86.19 103 PHE A N 1
ATOM 787 C CA . PHE A 1 103 ? -2.992 8.598 4.041 1.00 86.19 103 PHE A CA 1
ATOM 788 C C . PHE A 1 103 ? -4.253 8.159 4.805 1.00 86.19 103 PHE A C 1
ATOM 790 O O . PHE A 1 103 ? -4.493 8.583 5.935 1.00 86.19 103 PHE A O 1
ATOM 797 N N . GLY A 1 104 ? -5.053 7.266 4.212 1.00 87.75 104 GLY A N 1
ATOM 798 C CA . GLY A 1 104 ? -6.233 6.710 4.874 1.00 87.75 104 GLY A CA 1
ATOM 799 C C . GLY A 1 104 ? -5.891 5.882 6.120 1.00 87.75 104 GLY A C 1
ATOM 800 O O . GLY A 1 104 ? -6.572 5.994 7.137 1.00 87.75 104 GLY A O 1
ATOM 801 N N . GLY A 1 105 ? -4.831 5.070 6.066 1.00 88.38 105 GLY A N 1
ATOM 802 C CA . GLY A 1 105 ? -4.346 4.282 7.204 1.00 88.38 105 GLY A CA 1
ATOM 803 C C . GLY A 1 105 ? -3.828 5.143 8.361 1.00 88.38 105 GLY A C 1
ATOM 804 O O . GLY A 1 105 ? -4.189 4.901 9.515 1.00 88.38 105 GLY A O 1
ATOM 805 N N . GLU A 1 106 ? -3.038 6.172 8.065 1.00 88.25 106 GLU A N 1
ATOM 806 C CA . GLU A 1 106 ? -2.527 7.131 9.050 1.00 88.25 106 GLU A CA 1
A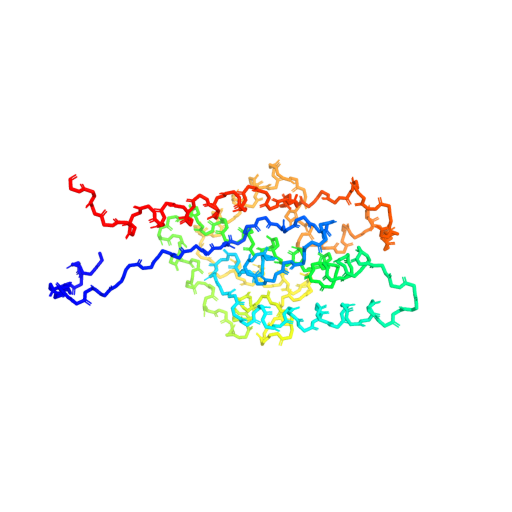TOM 807 C C . GLU A 1 106 ? -3.671 7.903 9.707 1.00 88.25 106 GLU A C 1
ATOM 809 O O . GLU A 1 106 ? -3.752 7.946 10.936 1.00 88.25 106 GLU A O 1
ATOM 814 N N . PHE A 1 107 ? -4.615 8.419 8.911 1.00 90.44 107 PHE A N 1
ATOM 815 C CA . PHE A 1 107 ? -5.814 9.072 9.430 1.00 90.44 107 PHE A CA 1
ATOM 816 C C . PHE A 1 107 ? -6.545 8.182 10.440 1.00 90.44 107 PHE A C 1
ATOM 818 O O . PHE A 1 107 ? -6.806 8.623 11.561 1.00 90.44 107 PHE A O 1
ATOM 825 N N . LEU A 1 108 ? -6.843 6.931 10.062 1.00 92.00 108 LEU A N 1
ATOM 826 C CA . LEU A 1 108 ? -7.549 5.969 10.913 1.00 92.00 108 LEU A CA 1
ATOM 827 C C . LEU A 1 108 ? -6.784 5.665 12.202 1.00 92.00 108 LEU A C 1
ATOM 829 O O . LEU A 1 108 ? -7.394 5.579 13.264 1.00 92.00 108 LEU A O 1
ATOM 833 N N . SER A 1 109 ? -5.459 5.558 12.129 1.00 90.00 109 SER A N 1
ATOM 834 C CA . SER A 1 109 ? -4.613 5.240 13.286 1.00 90.00 109 SER A CA 1
ATOM 835 C C . SER A 1 109 ? -4.638 6.332 14.362 1.00 90.00 109 SER A C 1
ATOM 837 O O . SER A 1 109 ? -4.383 6.054 15.531 1.00 90.00 109 SER A O 1
ATOM 839 N N . LEU A 1 110 ? -4.981 7.564 13.978 1.00 91.31 110 LEU A N 1
ATOM 840 C CA . LEU A 1 110 ? -5.077 8.719 14.871 1.00 91.31 110 LEU A CA 1
ATOM 841 C C . LEU A 1 110 ? -6.489 8.939 15.438 1.00 91.31 110 LEU A C 1
ATOM 843 O O . LEU A 1 110 ? -6.679 9.825 16.273 1.00 91.31 110 LEU A O 1
ATOM 847 N N . GLN A 1 111 ? -7.497 8.188 14.982 1.00 94.62 111 GLN A N 1
ATOM 848 C CA . GLN A 1 111 ? -8.885 8.471 15.342 1.00 94.62 111 GLN A CA 1
ATOM 849 C C . GLN A 1 111 ? -9.310 7.840 16.675 1.00 94.62 111 GLN A C 1
ATOM 851 O O . GLN A 1 111 ? -9.020 6.671 16.938 1.00 94.62 111 GLN A O 1
ATOM 856 N N . PRO A 1 112 ? -10.104 8.560 17.494 1.00 95.69 112 PRO A N 1
ATOM 857 C CA . PRO A 1 112 ? -10.783 7.953 18.629 1.00 95.69 112 PRO A CA 1
ATOM 858 C C . PRO A 1 112 ? -11.837 6.940 18.161 1.00 95.69 112 PRO A C 1
ATOM 860 O O . PRO A 1 112 ? -12.358 7.014 17.044 1.00 95.69 112 PRO A O 1
ATOM 863 N N . VAL A 1 113 ? -12.211 6.019 19.054 1.00 96.00 113 VAL A N 1
ATOM 864 C CA . VAL A 1 113 ? -13.132 4.907 18.753 1.00 96.00 113 VAL A CA 1
ATOM 865 C C . VAL A 1 113 ? -14.466 5.381 18.162 1.00 96.00 113 VAL A C 1
ATOM 867 O O . VAL A 1 113 ? -14.991 4.740 17.252 1.00 96.00 113 VAL A O 1
ATOM 870 N N . ASP A 1 114 ? -15.010 6.508 18.622 1.00 95.25 114 ASP A N 1
ATOM 871 C CA . ASP A 1 114 ? -16.283 7.029 18.107 1.00 95.25 114 ASP A CA 1
ATOM 872 C C . ASP A 1 114 ? -16.181 7.532 16.661 1.00 95.25 114 ASP A C 1
ATOM 874 O O . ASP A 1 114 ? -17.101 7.325 15.865 1.00 95.25 114 ASP A O 1
ATOM 878 N N . ASN A 1 115 ? -15.035 8.104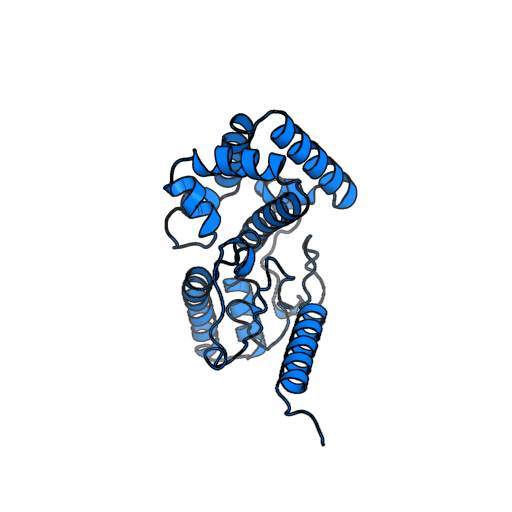 16.279 1.00 96.81 115 ASN A N 1
ATOM 879 C CA . ASN A 1 115 ? -14.773 8.476 14.890 1.00 96.81 115 ASN A CA 1
ATOM 880 C C . ASN A 1 115 ? -14.556 7.239 14.018 1.00 96.81 115 ASN A C 1
ATOM 882 O O . ASN A 1 115 ? -15.078 7.190 12.906 1.00 96.81 115 ASN A O 1
ATOM 886 N N . LEU A 1 116 ? -13.853 6.222 14.526 1.00 96.50 116 LEU A N 1
ATOM 887 C CA . LEU A 1 116 ? -13.666 4.953 13.818 1.00 96.50 116 LEU A CA 1
ATOM 888 C C . LEU A 1 116 ? -15.006 4.277 13.511 1.00 96.50 116 LEU A C 1
ATOM 890 O O . LEU A 1 116 ? -15.234 3.858 12.379 1.00 96.50 116 LEU A O 1
ATOM 894 N N . ARG A 1 117 ? -15.923 4.222 14.486 1.00 97.00 117 ARG A N 1
ATOM 895 C CA . ARG A 1 117 ? -17.282 3.689 14.283 1.00 97.00 117 ARG A CA 1
ATOM 896 C C . ARG A 1 117 ? -18.012 4.424 13.163 1.00 97.00 117 ARG A C 1
ATOM 898 O O . ARG A 1 117 ? -18.542 3.779 12.265 1.00 97.00 117 ARG A O 1
ATOM 905 N N . GLY A 1 118 ? -18.004 5.758 13.196 1.00 97.12 118 GLY A N 1
ATOM 906 C CA . GLY A 1 118 ? -18.647 6.582 12.170 1.00 97.12 118 GLY A CA 1
ATOM 907 C C . GLY A 1 118 ? -18.006 6.441 10.787 1.00 97.12 118 GLY A C 1
ATOM 908 O O . GLY A 1 118 ? -18.713 6.398 9.782 1.00 97.12 118 GLY A O 1
ATOM 909 N N . PHE A 1 119 ? -16.678 6.326 10.728 1.00 96.81 119 PHE A N 1
ATOM 910 C CA . PHE A 1 119 ? -15.954 6.084 9.485 1.00 96.81 119 PHE A CA 1
ATOM 911 C C . PHE A 1 119 ? -16.338 4.736 8.874 1.00 96.81 119 PHE A C 1
ATOM 913 O O . PHE A 1 119 ? -16.729 4.686 7.711 1.00 96.81 119 PHE A O 1
ATOM 920 N N . PHE A 1 120 ? -16.247 3.647 9.646 1.00 96.44 120 PHE A N 1
ATOM 921 C CA . PHE A 1 120 ? -16.520 2.304 9.135 1.00 96.44 120 PHE A CA 1
ATOM 922 C C . PHE A 1 120 ? -17.997 2.108 8.781 1.00 96.44 120 PHE A C 1
ATOM 924 O O . PHE A 1 120 ? -18.289 1.465 7.776 1.00 96.44 120 PHE A O 1
ATOM 931 N N . ASP A 1 121 ? -18.922 2.712 9.531 1.00 96.81 121 ASP A N 1
ATOM 932 C CA . ASP A 1 121 ? -20.347 2.737 9.182 1.00 96.81 121 ASP A CA 1
ATOM 933 C C . ASP A 1 121 ? -20.587 3.403 7.813 1.00 96.81 121 ASP A C 1
ATOM 935 O O . ASP A 1 121 ? -21.291 2.854 6.966 1.00 96.81 121 ASP A O 1
ATOM 939 N N . ALA A 1 122 ? -19.947 4.545 7.543 1.00 96.44 122 ALA A N 1
ATOM 940 C CA . ALA A 1 122 ? -20.027 5.202 6.238 1.00 96.44 122 ALA A CA 1
ATOM 941 C C . ALA A 1 122 ? -19.333 4.399 5.121 1.00 96.44 122 ALA A C 1
ATOM 943 O O . ALA A 1 122 ? -19.878 4.273 4.023 1.00 96.44 122 ALA A O 1
ATOM 944 N N . PHE A 1 123 ? -18.152 3.838 5.404 1.00 96.25 123 PHE A N 1
ATOM 945 C CA . PHE A 1 123 ? -17.338 3.066 4.462 1.00 96.25 123 PHE A CA 1
ATOM 946 C C . PHE A 1 123 ? -18.060 1.800 3.983 1.00 96.25 123 PHE A C 1
ATOM 948 O O . PHE A 1 123 ? -18.179 1.574 2.781 1.00 96.25 123 PHE A O 1
ATOM 955 N N . PHE A 1 124 ? -18.599 0.995 4.904 1.00 95.88 124 PHE A N 1
ATOM 956 C CA . PHE A 1 124 ? -19.252 -0.274 4.566 1.00 95.88 124 PHE A CA 1
ATOM 957 C C . PHE A 1 124 ? -20.676 -0.120 4.012 1.00 95.88 124 PHE A C 1
ATOM 959 O O . PHE A 1 124 ? -21.230 -1.088 3.495 1.00 95.88 124 PHE A O 1
ATOM 966 N N . ARG A 1 125 ? -21.258 1.087 4.055 1.00 95.12 125 ARG A N 1
ATOM 967 C CA . ARG A 1 125 ? -22.500 1.427 3.334 1.00 95.12 125 ARG A CA 1
ATOM 968 C C . ARG A 1 125 ? -22.296 1.692 1.844 1.00 95.12 125 ARG A C 1
ATOM 970 O O . ARG A 1 125 ? -23.279 1.841 1.118 1.00 95.12 125 ARG A O 1
ATOM 977 N N . LEU A 1 126 ? -21.053 1.808 1.381 1.00 95.44 126 LEU A N 1
ATOM 978 C CA . LEU A 1 126 ? -20.764 1.831 -0.050 1.00 95.44 126 LEU A CA 1
ATOM 979 C C . LEU A 1 126 ? -21.089 0.468 -0.674 1.00 95.44 126 LEU A C 1
ATOM 981 O O . LEU A 1 126 ? -21.179 -0.547 0.015 1.00 95.44 126 LEU A O 1
ATOM 985 N N . GLU A 1 127 ? -21.231 0.430 -1.997 1.00 95.50 127 GLU A N 1
ATOM 986 C CA . GLU A 1 127 ? -21.366 -0.842 -2.705 1.00 95.50 127 GLU A CA 1
ATOM 987 C C . GLU A 1 127 ? -20.147 -1.736 -2.443 1.00 95.50 127 GLU A C 1
ATOM 989 O O . GLU A 1 127 ? -19.005 -1.268 -2.445 1.00 95.50 127 GLU A O 1
ATOM 994 N N . THR A 1 128 ? -20.379 -3.038 -2.254 1.00 95.25 128 THR A N 1
ATOM 995 C CA . THR A 1 128 ? -19.327 -4.011 -1.920 1.00 95.25 128 THR A CA 1
ATOM 996 C C . THR A 1 128 ? -18.178 -4.022 -2.917 1.00 95.25 128 THR A C 1
ATOM 998 O O . THR A 1 128 ? -17.030 -4.160 -2.513 1.00 95.25 128 THR A O 1
ATOM 1001 N N . GLN A 1 129 ? -18.456 -3.815 -4.204 1.00 94.81 129 GLN A N 1
ATOM 1002 C CA . GLN A 1 129 ? -17.413 -3.740 -5.232 1.00 94.81 129 GLN A CA 1
ATOM 1003 C C . GLN A 1 129 ? -16.538 -2.489 -5.090 1.00 94.81 129 GLN A C 1
ATOM 1005 O O . GLN A 1 129 ? -15.344 -2.524 -5.382 1.00 94.81 129 GLN A O 1
ATOM 1010 N N . VAL A 1 130 ? -17.107 -1.390 -4.592 1.00 94.56 130 VAL A N 1
ATOM 1011 C CA . VAL A 1 130 ? -16.386 -0.133 -4.391 1.00 94.56 130 VAL A CA 1
ATOM 1012 C C . VAL A 1 130 ? -15.503 -0.234 -3.155 1.00 94.56 130 VAL A C 1
ATOM 1014 O O . VAL A 1 130 ? -14.293 -0.050 -3.262 1.00 94.56 130 VAL A O 1
ATOM 1017 N N . TRP A 1 131 ? -16.057 -0.562 -1.984 1.00 94.88 131 TRP A N 1
ATOM 1018 C CA . TRP A 1 131 ? -15.223 -0.647 -0.781 1.00 94.88 131 TRP A CA 1
ATOM 1019 C C . TRP A 1 131 ? -14.306 -1.875 -0.799 1.00 94.88 131 TRP A C 1
ATOM 1021 O O . TRP A 1 131 ? -13.157 -1.782 -0.376 1.00 94.88 131 TRP A O 1
ATOM 1031 N N . GLY A 1 132 ? -14.762 -3.005 -1.346 1.00 94.94 132 GLY A N 1
ATOM 1032 C CA . GLY A 1 132 ? -13.957 -4.217 -1.499 1.00 94.94 132 GLY A CA 1
ATOM 1033 C C . GLY A 1 132 ? -12.784 -4.000 -2.449 1.00 94.94 132 GLY A C 1
ATOM 1034 O O . GLY A 1 132 ? -11.661 -4.380 -2.128 1.00 94.94 132 GLY A O 1
ATOM 1035 N N . GLY A 1 133 ? -13.014 -3.284 -3.553 1.00 94.25 133 GLY A N 1
ATOM 1036 C CA . GLY A 1 133 ? -11.965 -2.864 -4.476 1.00 94.25 133 GLY A CA 1
ATOM 1037 C C . GLY A 1 133 ? -10.904 -1.972 -3.834 1.00 94.25 133 GLY A C 1
ATOM 1038 O O . GLY A 1 133 ? -9.719 -2.127 -4.126 1.00 94.25 133 GLY A O 1
ATOM 1039 N N . PHE A 1 134 ? -11.306 -1.082 -2.917 1.00 93.12 134 PHE A N 1
ATOM 1040 C CA . PHE A 1 134 ? -10.362 -0.251 -2.165 1.00 93.12 134 PHE A CA 1
ATOM 1041 C C . PHE A 1 134 ? -9.437 -1.128 -1.311 1.00 93.12 134 PHE A C 1
ATOM 1043 O O . PHE A 1 134 ? -8.222 -0.962 -1.379 1.00 93.12 134 PHE A O 1
ATOM 1050 N N . LEU A 1 135 ? -10.004 -2.093 -0.568 1.00 93.12 135 LEU A N 1
ATOM 1051 C CA . LEU A 1 135 ? -9.235 -3.006 0.290 1.00 93.12 135 LEU A CA 1
ATOM 1052 C C . LEU A 1 135 ? -8.401 -4.024 -0.501 1.00 93.12 135 LEU A C 1
ATOM 1054 O O . LEU A 1 135 ? -7.368 -4.476 -0.005 1.00 93.12 135 LEU A O 1
ATOM 1058 N N . ALA A 1 136 ? -8.841 -4.402 -1.705 1.00 92.31 136 ALA A N 1
ATOM 1059 C CA . ALA A 1 136 ? -8.047 -5.205 -2.627 1.00 92.31 136 ALA A CA 1
ATOM 1060 C C . ALA A 1 136 ? -6.814 -4.412 -3.080 1.00 92.31 136 ALA A C 1
ATOM 1062 O O . ALA A 1 136 ? -5.682 -4.876 -2.925 1.00 92.31 136 ALA A O 1
ATOM 1063 N N . GLY A 1 137 ? -7.035 -3.188 -3.572 1.00 89.00 137 GLY A N 1
ATOM 1064 C CA . GLY A 1 137 ? -5.999 -2.171 -3.700 1.00 89.00 137 GLY A CA 1
ATOM 1065 C C . GLY A 1 137 ? -4.808 -2.574 -4.570 1.00 89.00 137 GLY A C 1
ATOM 1066 O O . GLY A 1 137 ? -3.674 -2.220 -4.237 1.00 89.00 137 GLY A O 1
ATOM 1067 N N . TRP A 1 138 ? -5.037 -3.382 -5.605 1.00 91.12 138 TRP A N 1
ATOM 1068 C CA . TRP A 1 138 ? -4.024 -3.836 -6.557 1.00 91.12 138 TRP A CA 1
ATOM 1069 C C . TRP A 1 138 ? -4.678 -4.219 -7.892 1.00 91.12 138 TRP A C 1
ATOM 1071 O O . TRP A 1 138 ? -5.742 -4.845 -7.860 1.00 91.12 138 TRP A O 1
ATOM 1081 N N . PRO A 1 139 ? -4.090 -3.904 -9.061 1.00 88.75 139 PRO A N 1
ATOM 1082 C CA . PRO A 1 139 ? -4.745 -4.222 -10.330 1.00 88.75 139 PRO A CA 1
ATOM 1083 C C . PRO A 1 139 ? -4.891 -5.692 -10.629 1.00 88.75 139 PRO A C 1
ATOM 1085 O O . PRO A 1 139 ? -4.093 -6.529 -10.209 1.00 88.75 139 PRO A O 1
ATOM 1088 N N . GLY A 1 140 ? -5.943 -5.986 -11.385 1.00 89.19 140 GLY A N 1
ATOM 1089 C CA . GLY A 1 140 ? -6.370 -7.352 -11.655 1.00 89.19 140 GLY A CA 1
ATOM 1090 C C . GLY A 1 140 ? -7.072 -8.019 -10.469 1.00 89.19 140 GLY A C 1
ATOM 1091 O O . GLY A 1 140 ? -7.597 -9.117 -10.640 1.00 89.19 140 GLY A O 1
ATOM 1092 N N . LEU A 1 141 ? -7.131 -7.379 -9.291 1.00 93.25 141 LEU A N 1
ATOM 1093 C CA . LEU A 1 141 ? -7.976 -7.845 -8.194 1.00 93.25 141 LEU A CA 1
ATOM 1094 C C . LEU A 1 141 ? -9.407 -7.292 -8.322 1.00 93.25 141 LEU A C 1
ATOM 1096 O O . LEU A 1 141 ? -9.579 -6.151 -8.757 1.00 93.25 141 LEU A O 1
ATOM 1100 N N . PRO A 1 142 ? -10.435 -8.063 -7.913 1.00 94.75 142 PRO A N 1
ATOM 1101 C CA . PRO A 1 142 ? -11.835 -7.664 -8.053 1.00 94.75 142 PRO A CA 1
ATOM 1102 C C . PRO A 1 142 ? -12.155 -6.302 -7.425 1.00 94.75 142 PRO A C 1
ATOM 1104 O O . PRO A 1 142 ? -11.804 -6.043 -6.272 1.00 94.75 142 PRO A O 1
ATOM 1107 N N . GLY A 1 143 ? -12.846 -5.446 -8.178 1.00 93.88 143 GLY A N 1
ATOM 1108 C CA . GLY A 1 143 ? -13.304 -4.132 -7.735 1.00 93.88 143 GLY A CA 1
ATOM 1109 C C . GLY A 1 143 ? -12.229 -3.045 -7.776 1.00 93.88 143 GLY A C 1
ATOM 1110 O O . GLY A 1 143 ? -12.566 -1.865 -7.625 1.00 93.88 143 GLY A O 1
ATOM 1111 N N . ASN A 1 144 ? -10.949 -3.392 -7.978 1.00 92.12 144 ASN A N 1
ATOM 1112 C CA . ASN A 1 144 ? -9.861 -2.414 -8.015 1.00 92.12 144 ASN A CA 1
ATOM 1113 C C . ASN A 1 144 ? -10.005 -1.435 -9.184 1.00 92.12 144 ASN A C 1
ATOM 1115 O O . ASN A 1 144 ? -9.569 -0.293 -9.065 1.00 92.12 144 ASN A O 1
ATOM 1119 N N . GLU A 1 145 ? -10.710 -1.806 -10.254 1.00 91.12 145 GLU A N 1
ATOM 1120 C CA . GLU A 1 145 ? -11.056 -0.910 -11.354 1.00 91.12 145 GLU A CA 1
ATOM 1121 C C . GLU A 1 145 ? -11.735 0.376 -10.856 1.00 91.12 145 GLU A C 1
ATOM 1123 O O . GLU A 1 145 ? -11.611 1.422 -11.487 1.00 91.12 145 GLU A O 1
ATOM 1128 N N . ASN A 1 146 ? -12.409 0.354 -9.699 1.00 91.75 146 ASN A N 1
ATOM 1129 C CA . ASN A 1 146 ? -13.012 1.531 -9.062 1.00 91.75 146 ASN A CA 1
ATOM 1130 C C . ASN A 1 146 ? -11.993 2.485 -8.404 1.00 91.75 146 ASN A C 1
ATOM 1132 O O . ASN A 1 146 ? -12.383 3.526 -7.887 1.00 91.75 146 ASN A O 1
ATOM 1136 N N . HIS A 1 147 ? -10.698 2.159 -8.437 1.00 89.25 147 HIS A N 1
ATOM 1137 C CA . HIS A 1 147 ? -9.619 2.880 -7.745 1.00 89.25 147 HIS A CA 1
ATOM 1138 C C . HIS A 1 147 ? -8.331 3.020 -8.566 1.00 89.25 147 HIS A C 1
ATOM 1140 O O . HIS A 1 147 ? -7.423 3.736 -8.145 1.00 89.25 147 HIS A O 1
ATOM 1146 N N . GLU A 1 148 ? -8.233 2.374 -9.731 1.00 83.12 148 GLU A N 1
ATOM 1147 C CA . GLU A 1 148 ? -7.019 2.357 -10.571 1.00 83.12 148 GLU A CA 1
ATOM 1148 C C . GLU A 1 148 ? -6.626 3.732 -11.104 1.00 83.12 148 GLU A C 1
ATOM 1150 O O . GLU A 1 148 ? -5.447 4.091 -11.154 1.00 83.12 148 GLU A O 1
ATOM 1155 N N . VAL A 1 149 ? -7.619 4.544 -11.451 1.00 83.62 149 VAL A N 1
ATOM 1156 C CA . VAL A 1 149 ? -7.429 5.859 -12.067 1.00 83.62 149 VAL A CA 1
ATOM 1157 C C . VAL A 1 149 ? -7.831 6.979 -11.114 1.00 83.62 149 VAL A C 1
ATOM 1159 O O . VAL A 1 149 ? -8.733 6.830 -10.287 1.00 83.62 149 VAL A O 1
ATOM 1162 N N . TRP A 1 150 ? -7.163 8.126 -11.247 1.00 82.25 150 TRP A N 1
ATOM 1163 C CA . TRP A 1 150 ? -7.282 9.262 -10.325 1.00 82.25 150 TRP A CA 1
ATOM 1164 C C . TRP A 1 150 ? -8.733 9.720 -10.117 1.00 82.25 150 TRP A C 1
ATOM 1166 O O . TRP A 1 150 ? -9.162 9.894 -8.980 1.00 82.25 150 TRP A O 1
ATOM 1176 N N . TYR A 1 151 ? -9.523 9.840 -11.190 1.00 85.19 151 TYR A N 1
ATOM 1177 C CA . TYR A 1 151 ? -10.882 10.374 -11.090 1.00 85.19 151 TYR A CA 1
ATOM 1178 C C . TYR A 1 151 ? -11.811 9.410 -10.352 1.00 85.19 151 TYR A C 1
ATOM 1180 O O . TYR A 1 151 ? -12.729 9.852 -9.668 1.00 85.19 151 TYR A O 1
ATOM 1188 N N . ARG A 1 152 ? -11.563 8.095 -10.430 1.00 89.62 152 ARG A N 1
ATOM 1189 C CA . ARG A 1 152 ? -12.336 7.109 -9.670 1.00 89.62 152 ARG A CA 1
ATOM 1190 C C . ARG A 1 152 ? -11.978 7.145 -8.183 1.00 89.62 152 ARG A C 1
ATOM 1192 O O . ARG A 1 152 ? -12.887 7.105 -7.362 1.00 89.62 152 ARG A O 1
ATOM 1199 N N . ARG A 1 153 ? -10.702 7.363 -7.829 1.00 88.62 153 ARG A N 1
ATOM 1200 C CA . ARG A 1 153 ? -10.291 7.638 -6.435 1.00 88.62 153 ARG A CA 1
ATOM 1201 C C . ARG A 1 153 ? -10.912 8.924 -5.895 1.00 88.62 153 ARG A C 1
ATOM 1203 O O . ARG A 1 153 ? -11.367 8.948 -4.755 1.00 88.62 153 ARG A O 1
ATOM 1210 N N . LEU A 1 154 ? -10.980 9.973 -6.716 1.00 87.38 154 LEU A N 1
ATOM 1211 C CA . LEU A 1 154 ? -11.648 11.223 -6.357 1.00 87.38 154 LEU A CA 1
ATOM 1212 C C . LEU A 1 154 ? -13.152 11.010 -6.128 1.00 87.38 154 LEU A C 1
ATOM 1214 O O . LEU A 1 154 ? -13.679 11.445 -5.108 1.00 87.38 154 LEU A O 1
ATOM 1218 N N . LEU A 1 155 ? -13.837 10.307 -7.036 1.00 90.81 155 LEU A N 1
ATOM 1219 C CA . LEU A 1 155 ? -15.260 9.977 -6.893 1.00 90.81 155 LEU A CA 1
ATOM 1220 C C . LEU A 1 155 ? -15.523 9.106 -5.664 1.00 90.81 155 LEU A C 1
ATOM 1222 O O . LEU A 1 155 ? -16.494 9.341 -4.951 1.00 90.81 155 LEU A O 1
ATOM 1226 N N . PHE A 1 156 ? -14.650 8.140 -5.385 1.00 9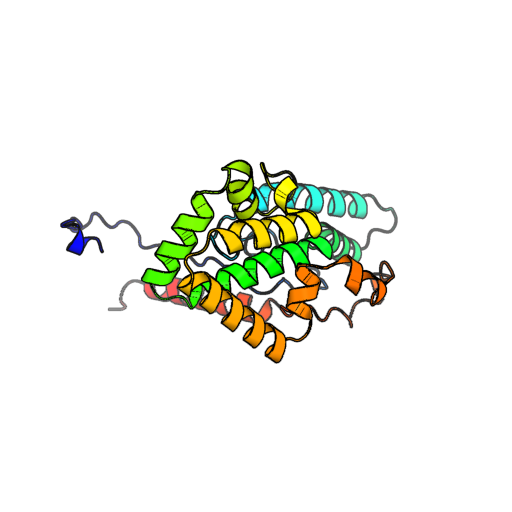1.75 156 PHE A N 1
ATOM 1227 C CA . PHE A 1 156 ? -14.696 7.346 -4.165 1.00 91.75 156 PHE A CA 1
ATOM 1228 C C . PHE A 1 156 ? -14.541 8.226 -2.917 1.00 91.75 156 PHE A C 1
ATOM 1230 O O . PHE A 1 156 ? -15.379 8.155 -2.019 1.00 91.75 156 PHE A O 1
ATOM 1237 N N . GLY A 1 157 ? -13.529 9.101 -2.889 1.00 90.25 157 GLY A N 1
ATOM 1238 C CA . GLY A 1 157 ? -13.279 10.037 -1.792 1.00 90.25 157 GLY A CA 1
ATOM 1239 C C . GLY A 1 157 ? -14.460 10.975 -1.534 1.00 90.25 157 GLY A C 1
ATOM 1240 O O . GLY A 1 157 ? -14.917 11.091 -0.402 1.00 90.25 157 GLY A O 1
ATOM 1241 N N . LEU A 1 158 ? -15.023 11.585 -2.579 1.00 90.94 158 LEU A N 1
ATOM 1242 C CA . LEU A 1 158 ? -16.222 12.423 -2.470 1.00 90.94 158 LEU A CA 1
ATOM 1243 C C . LEU A 1 158 ? -17.450 11.604 -2.048 1.00 90.94 158 LEU A C 1
ATOM 1245 O O . LEU A 1 158 ? -18.234 12.036 -1.205 1.00 90.94 158 LEU A O 1
ATOM 1249 N N . GLY A 1 159 ? -17.604 10.405 -2.610 1.00 91.38 159 GLY A N 1
ATOM 1250 C CA . GLY A 1 159 ? -18.716 9.504 -2.335 1.00 91.38 159 GLY A CA 1
ATOM 1251 C C . GLY A 1 159 ? -18.758 9.043 -0.881 1.00 91.38 159 GLY A C 1
ATOM 1252 O O . GLY A 1 159 ? -19.831 9.033 -0.275 1.00 91.38 159 GLY A O 1
ATOM 1253 N N . ILE A 1 160 ? -17.615 8.696 -0.293 1.00 92.88 160 ILE A N 1
ATOM 1254 C CA . ILE A 1 160 ? -17.558 8.363 1.130 1.00 92.88 160 ILE A CA 1
ATOM 1255 C C . ILE A 1 160 ? -17.674 9.612 2.009 1.00 92.88 160 ILE A C 1
ATOM 1257 O O . ILE A 1 160 ? -18.353 9.569 3.032 1.00 92.88 160 ILE A O 1
ATOM 1261 N N . PHE A 1 161 ? -17.108 10.745 1.577 1.00 93.75 161 PHE A N 1
ATOM 1262 C CA . PHE A 1 161 ? -17.128 11.987 2.346 1.00 93.75 161 PHE A CA 1
ATOM 1263 C C . PHE A 1 161 ? -18.544 12.458 2.680 1.00 93.75 161 PHE A C 1
ATOM 1265 O O . PHE A 1 161 ? -18.840 12.763 3.832 1.00 93.75 161 PHE A O 1
ATOM 1272 N N . VAL A 1 162 ? -19.452 12.437 1.700 1.00 94.56 162 VAL A N 1
ATOM 1273 C CA . VAL A 1 162 ? -20.856 12.841 1.906 1.00 94.56 162 VAL A CA 1
ATOM 1274 C C . VAL A 1 162 ? -21.649 11.885 2.804 1.00 94.56 162 VAL A C 1
ATOM 1276 O O . VAL A 1 162 ? -22.754 12.215 3.226 1.00 94.56 162 VAL A O 1
ATOM 1279 N N . ARG A 1 163 ? -21.110 10.693 3.084 1.00 95.44 163 ARG A N 1
ATOM 1280 C CA . ARG A 1 163 ? -21.716 9.691 3.973 1.00 95.44 163 ARG A CA 1
ATOM 1281 C C . ARG A 1 163 ? -21.169 9.765 5.395 1.00 95.44 163 ARG A C 1
ATOM 1283 O O . ARG A 1 163 ? -21.739 9.127 6.280 1.00 95.44 163 ARG A O 1
ATOM 1290 N N . PHE A 1 164 ? -20.086 10.506 5.630 1.00 97.06 164 PHE A N 1
ATOM 1291 C CA . PHE A 1 164 ? -19.506 10.612 6.960 1.00 97.06 164 PHE A CA 1
ATOM 1292 C C . PHE A 1 164 ? -20.410 11.397 7.914 1.00 97.06 164 PHE A C 1
ATOM 1294 O O . PHE A 1 164 ? -20.964 12.434 7.540 1.00 97.06 164 PHE A O 1
ATOM 1301 N N . PRO A 1 165 ? -20.499 10.973 9.188 1.00 97.38 165 PRO A N 1
ATOM 1302 C CA . PRO A 1 165 ? -20.999 11.841 10.244 1.00 97.38 165 PRO A CA 1
ATOM 1303 C C . PRO A 1 165 ? -20.205 13.161 10.279 1.00 97.38 165 PRO A C 1
ATOM 1305 O O . PRO A 1 165 ? -18.990 13.127 10.057 1.00 97.38 165 PRO A O 1
ATOM 1308 N N . PRO A 1 166 ? -20.823 14.309 10.623 1.00 97.12 166 PRO A N 1
ATOM 1309 C CA . PRO A 1 166 ? -20.155 15.615 10.583 1.00 97.12 166 PRO A CA 1
ATOM 1310 C C . PRO A 1 166 ? -18.826 15.666 11.346 1.00 97.12 166 PRO A C 1
ATOM 1312 O O . PRO A 1 166 ? -17.866 16.268 10.876 1.00 97.12 166 PRO A O 1
ATOM 1315 N N . GLN A 1 167 ? -18.743 14.982 12.490 1.00 96.94 167 GLN A N 1
ATOM 1316 C CA . GLN A 1 167 ? -17.517 14.893 13.288 1.00 96.94 167 GLN A CA 1
ATOM 1317 C C . GLN A 1 167 ? -16.377 14.156 12.564 1.00 96.94 167 GLN A C 1
ATOM 1319 O O . GLN A 1 167 ? -15.226 14.574 12.648 1.00 96.94 167 GLN A O 1
ATOM 1324 N N . VAL A 1 168 ? -16.695 13.100 11.807 1.00 97.25 168 VAL A N 1
ATOM 1325 C CA . VAL A 1 168 ? -15.714 12.327 11.030 1.00 97.25 168 VAL A CA 1
ATOM 1326 C C . VAL A 1 168 ? -15.270 13.127 9.810 1.00 97.25 168 VAL A C 1
ATOM 1328 O O . VAL A 1 168 ? -14.076 13.206 9.537 1.00 97.25 168 VAL A O 1
ATOM 1331 N N . ALA A 1 169 ? -16.212 13.775 9.118 1.00 96.31 169 ALA A N 1
ATOM 1332 C CA . ALA A 1 169 ? -15.905 14.659 7.998 1.00 96.31 169 ALA A CA 1
ATOM 1333 C C . ALA A 1 169 ? -14.991 15.817 8.431 1.00 96.31 169 ALA A C 1
ATOM 1335 O O . ALA A 1 169 ? -13.989 16.084 7.772 1.00 96.31 169 ALA A O 1
ATOM 1336 N N . LEU A 1 170 ? -15.288 16.463 9.564 1.00 96.50 170 LEU A N 1
ATOM 1337 C CA . LEU A 1 170 ? -14.458 17.536 10.110 1.00 96.50 170 LEU A CA 1
ATOM 1338 C C . LEU A 1 170 ? -13.056 17.038 10.478 1.00 96.50 170 LEU A C 1
ATOM 1340 O O . LEU A 1 170 ? -12.083 17.696 10.119 1.00 96.50 170 LEU A O 1
ATOM 1344 N N . ALA A 1 171 ? -12.946 15.878 11.134 1.00 96.31 171 ALA A N 1
ATOM 1345 C CA . ALA A 1 171 ? -11.657 15.290 11.495 1.00 96.31 171 ALA A CA 1
ATOM 1346 C C . ALA A 1 171 ? -10.810 14.952 10.257 1.00 96.31 171 ALA A C 1
ATOM 1348 O O . ALA A 1 171 ? -9.609 15.226 10.222 1.00 96.31 171 ALA A O 1
ATOM 1349 N N . LEU A 1 172 ? -11.436 14.395 9.216 1.00 93.94 172 LEU A N 1
ATOM 1350 C CA . LEU A 1 172 ? -10.762 14.099 7.955 1.00 93.94 172 LEU A CA 1
ATOM 1351 C C . LEU A 1 172 ? -10.304 15.380 7.253 1.00 93.94 172 LEU A C 1
ATOM 1353 O O . LEU A 1 172 ? -9.172 15.438 6.784 1.00 93.94 172 LEU A O 1
ATOM 1357 N N . MET A 1 173 ? -11.142 16.420 7.219 1.00 93.06 173 MET A N 1
ATOM 1358 C CA . MET A 1 173 ? -10.769 17.712 6.636 1.00 93.06 173 MET A CA 1
ATOM 1359 C C . MET A 1 173 ? -9.638 18.383 7.409 1.00 93.06 173 MET A C 1
ATOM 1361 O O . MET A 1 173 ? -8.697 18.877 6.792 1.00 93.06 173 MET A O 1
ATOM 1365 N N . SER A 1 174 ? -9.690 18.387 8.744 1.00 93.38 174 SER A N 1
ATOM 1366 C CA . SER A 1 174 ? -8.621 18.970 9.558 1.00 93.38 174 SER A CA 1
ATOM 1367 C C . SER A 1 174 ? -7.303 18.235 9.346 1.00 93.38 174 SER A C 1
ATOM 1369 O O . SER A 1 174 ? -6.265 18.874 9.200 1.00 93.38 174 SER A O 1
ATOM 1371 N N . TYR A 1 175 ? -7.355 16.902 9.263 1.00 90.88 175 TYR A N 1
ATOM 1372 C CA . TYR A 1 175 ? -6.186 16.084 8.972 1.00 90.88 175 TYR A CA 1
ATOM 1373 C C . TYR A 1 175 ? -5.649 16.349 7.560 1.00 90.88 175 TYR A C 1
ATOM 1375 O O . TYR A 1 175 ? -4.461 16.602 7.403 1.00 90.88 175 TYR A O 1
ATOM 1383 N N . ALA A 1 176 ? -6.515 16.392 6.544 1.00 88.12 176 ALA A N 1
ATOM 1384 C CA . ALA A 1 176 ? -6.125 16.687 5.166 1.00 88.12 176 ALA A CA 1
ATOM 1385 C C . ALA A 1 176 ? -5.481 18.077 5.020 1.00 88.12 176 ALA A C 1
ATOM 1387 O O . ALA A 1 176 ? -4.495 18.222 4.297 1.00 88.12 176 ALA A O 1
ATOM 1388 N N . VAL A 1 177 ? -6.004 19.095 5.715 1.00 88.69 177 VAL A N 1
ATOM 1389 C CA . VAL A 1 177 ? -5.425 20.447 5.734 1.00 88.69 177 VAL A CA 1
ATOM 1390 C C . VAL A 1 177 ? -4.066 20.446 6.425 1.00 88.69 177 VAL A C 1
ATOM 1392 O O . VAL A 1 177 ? -3.108 20.943 5.842 1.00 88.69 177 VAL A O 1
ATOM 1395 N N . ALA A 1 178 ? -3.958 19.867 7.624 1.00 86.69 178 ALA A N 1
ATOM 1396 C CA . ALA A 1 178 ? -2.691 19.784 8.352 1.00 86.69 178 ALA A CA 1
ATOM 1397 C C . ALA A 1 178 ? -1.621 19.046 7.532 1.00 86.69 178 ALA A C 1
ATOM 1399 O O . ALA A 1 178 ? -0.528 19.570 7.332 1.00 86.69 178 ALA A O 1
ATOM 1400 N N . PHE A 1 179 ? -1.983 17.897 6.957 1.00 82.44 179 PHE A N 1
ATOM 1401 C CA . PHE A 1 179 ? -1.121 17.126 6.068 1.00 82.44 179 PHE A CA 1
ATOM 1402 C C . PHE A 1 179 ? -0.691 17.944 4.842 1.00 82.44 179 PHE A C 1
ATOM 1404 O O . PHE A 1 179 ? 0.474 17.933 4.464 1.00 82.44 179 PHE A O 1
ATOM 1411 N N . SER A 1 180 ? -1.604 18.702 4.228 1.00 81.19 180 SER A N 1
ATOM 1412 C CA . SER A 1 180 ? -1.273 19.542 3.065 1.00 81.19 180 SER A CA 1
ATOM 1413 C C . SER A 1 180 ? -0.379 20.735 3.423 1.00 81.19 180 SER A C 1
ATOM 1415 O O . SER A 1 180 ? 0.389 21.194 2.582 1.00 81.19 180 SER A O 1
ATOM 1417 N N . LEU A 1 181 ? -0.458 21.253 4.652 1.00 81.25 181 LEU A N 1
ATOM 1418 C CA . LEU A 1 181 ? 0.439 22.306 5.137 1.00 81.25 181 LEU A CA 1
ATOM 1419 C C . LEU A 1 181 ? 1.845 21.767 5.416 1.00 81.25 181 LEU A C 1
ATOM 1421 O O . LEU A 1 181 ? 2.825 22.446 5.123 1.00 81.25 181 LEU A O 1
ATOM 1425 N N . GLU A 1 182 ? 1.941 20.556 5.960 1.00 78.75 182 GLU A N 1
ATOM 1426 C CA . GLU A 1 182 ? 3.212 19.915 6.299 1.00 78.75 182 GLU A CA 1
ATOM 1427 C C . GLU A 1 182 ? 3.928 19.351 5.061 1.00 78.75 182 GLU A C 1
ATOM 1429 O O . GLU A 1 182 ? 5.126 19.561 4.880 1.00 78.75 182 GLU A O 1
ATOM 1434 N N . TYR A 1 183 ? 3.184 18.689 4.170 1.00 69.44 183 TYR A N 1
ATOM 1435 C CA . TYR A 1 183 ? 3.722 17.952 3.021 1.00 69.44 183 TYR A CA 1
ATOM 1436 C C . TYR A 1 183 ? 3.410 18.605 1.662 1.00 69.44 183 TYR A C 1
ATOM 1438 O O . TYR A 1 183 ? 3.761 18.049 0.621 1.00 69.44 183 TYR A O 1
ATOM 1446 N N . GLY A 1 184 ? 2.766 19.775 1.627 1.00 71.94 184 GLY A N 1
ATOM 1447 C CA . GLY A 1 184 ? 2.442 20.510 0.399 1.00 71.94 184 GLY A CA 1
ATOM 1448 C C . GLY A 1 184 ? 1.351 19.853 -0.463 1.00 71.94 184 GLY A C 1
ATOM 1449 O O . GLY A 1 184 ? 0.475 19.138 0.018 1.00 71.94 184 GLY A O 1
ATOM 1450 N N . GLY A 1 185 ? 1.410 20.063 -1.785 1.00 65.88 185 GLY A N 1
ATOM 1451 C CA . GLY A 1 185 ? 0.435 19.537 -2.761 1.00 65.88 185 GLY A CA 1
ATOM 1452 C C . GLY A 1 185 ? 0.462 18.016 -2.966 1.00 65.88 185 GLY A C 1
ATOM 1453 O O . GLY A 1 185 ? -0.200 17.498 -3.858 1.00 65.88 185 GLY A O 1
ATOM 1454 N N . ASN A 1 186 ? 1.222 17.283 -2.161 1.00 64.38 186 ASN A N 1
ATOM 1455 C CA . ASN A 1 186 ? 1.443 15.849 -2.294 1.00 64.38 186 ASN A CA 1
ATOM 1456 C C . ASN A 1 186 ? 0.170 15.008 -2.126 1.00 64.38 186 ASN A C 1
ATOM 1458 O O . ASN A 1 186 ? -0.048 14.069 -2.888 1.00 64.38 186 ASN A O 1
ATOM 1462 N N . LEU A 1 187 ? -0.727 15.399 -1.217 1.00 67.81 187 LEU A N 1
ATOM 1463 C CA . LEU A 1 187 ? -2.052 14.784 -1.127 1.00 67.81 187 LEU A CA 1
ATOM 1464 C C . LEU A 1 187 ? -2.850 15.014 -2.420 1.00 67.81 187 LEU A C 1
ATOM 1466 O O . LEU A 1 187 ? -3.419 14.083 -2.989 1.00 67.81 187 LEU A O 1
ATOM 1470 N N . LEU A 1 188 ? -2.831 16.251 -2.928 1.00 67.12 188 LEU A N 1
ATOM 1471 C CA . LEU A 1 188 ? -3.496 16.615 -4.179 1.00 67.12 188 LEU A CA 1
ATOM 1472 C C . LEU A 1 188 ? -2.910 15.866 -5.381 1.00 67.12 188 LEU A C 1
ATOM 1474 O O . LEU A 1 188 ? -3.671 15.531 -6.277 1.00 67.12 188 LEU A O 1
ATOM 1478 N N . ARG A 1 189 ? -1.618 15.520 -5.397 1.00 66.62 189 ARG A N 1
ATOM 1479 C CA . ARG A 1 189 ? -1.003 14.699 -6.461 1.00 66.62 189 ARG A CA 1
ATOM 1480 C C . ARG A 1 189 ? -1.603 13.290 -6.541 1.00 66.62 189 ARG A C 1
ATOM 1482 O O . ARG A 1 189 ? -1.847 12.786 -7.641 1.00 66.62 189 ARG A O 1
ATOM 1489 N N . SER A 1 190 ? -1.922 12.680 -5.399 1.00 66.12 190 SER A N 1
ATOM 1490 C CA . SER A 1 190 ? -2.564 11.355 -5.351 1.00 66.12 190 SER A CA 1
ATOM 1491 C C . SER A 1 190 ? -4.031 11.381 -5.808 1.00 66.12 190 SER A C 1
ATOM 1493 O O . SER A 1 190 ? -4.512 10.411 -6.408 1.00 66.12 190 SER A O 1
ATOM 1495 N N . PHE A 1 191 ? -4.730 12.503 -5.584 1.00 66.44 191 PHE A N 1
ATOM 1496 C CA . PHE A 1 191 ? -6.126 12.709 -5.998 1.00 66.44 191 PHE A CA 1
ATOM 1497 C C . PHE A 1 191 ? -6.299 13.303 -7.401 1.00 66.44 191 PHE A C 1
ATOM 1499 O O . PHE A 1 191 ? -7.287 13.001 -8.058 1.00 66.44 191 PHE A O 1
ATOM 1506 N N . LEU A 1 192 ? -5.374 14.144 -7.862 1.00 65.81 192 LEU A N 1
ATOM 1507 C CA . LEU A 1 192 ? -5.465 14.965 -9.076 1.00 65.81 192 LEU A CA 1
ATOM 1508 C C . LEU A 1 192 ? -4.239 14.756 -9.970 1.00 65.81 192 LEU A C 1
ATOM 1510 O O . LEU A 1 192 ? -3.668 15.705 -10.502 1.00 65.81 192 LEU A O 1
ATOM 1514 N N . THR A 1 193 ? -3.838 13.497 -10.134 1.00 58.75 193 THR A N 1
ATOM 1515 C CA . THR A 1 193 ? -2.610 13.091 -10.832 1.00 58.75 193 THR A CA 1
ATOM 1516 C C . THR A 1 193 ? -2.340 13.829 -12.160 1.00 58.75 193 THR A C 1
ATOM 1518 O O . THR A 1 193 ? -1.221 14.314 -12.304 1.00 58.75 193 THR A O 1
ATOM 1521 N N . PRO A 1 194 ? -3.311 14.034 -13.081 1.00 57.22 194 PRO A N 1
ATOM 1522 C CA . PRO A 1 194 ? -3.049 14.699 -14.366 1.00 57.22 194 PRO A CA 1
ATOM 1523 C C . PRO A 1 194 ? -2.654 16.174 -14.260 1.00 57.22 194 PRO A C 1
ATOM 1525 O O . PRO A 1 194 ? -1.940 16.683 -15.117 1.00 57.22 194 PRO A O 1
ATOM 1528 N N . LEU A 1 195 ? -3.100 16.882 -13.215 1.00 58.25 195 LEU A N 1
ATOM 1529 C CA . LEU A 1 195 ? -2.746 18.295 -13.018 1.00 58.25 195 LEU A CA 1
ATOM 1530 C C . LEU A 1 195 ? -1.281 18.475 -12.599 1.00 58.25 195 LEU A C 1
ATOM 1532 O O . LEU A 1 195 ? -0.750 19.576 -12.697 1.00 58.25 195 LEU A O 1
ATOM 1536 N N . PHE A 1 196 ? -0.638 17.395 -12.155 1.00 56.72 196 PHE A N 1
ATOM 1537 C CA . PHE A 1 196 ? 0.748 17.367 -11.688 1.00 56.72 196 PHE A CA 1
ATOM 1538 C C . PHE A 1 196 ? 1.625 16.415 -12.523 1.00 56.72 196 PHE A C 1
ATOM 1540 O O . PHE A 1 196 ? 2.765 16.123 -12.161 1.00 56.72 196 PHE A O 1
ATOM 1547 N N . GLU A 1 197 ? 1.095 15.900 -13.636 1.00 53.31 197 GLU A N 1
ATOM 1548 C CA . GLU A 1 197 ? 1.768 14.912 -14.483 1.00 53.31 197 GLU A CA 1
ATOM 1549 C C . GLU A 1 197 ? 2.900 15.550 -15.306 1.00 53.31 197 GLU A C 1
ATOM 1551 O O . GLU A 1 197 ? 3.965 14.946 -15.428 1.00 53.31 197 GLU A O 1
ATOM 1556 N N . ALA A 1 198 ? 2.711 16.805 -15.737 1.00 45.56 198 ALA A N 1
ATOM 1557 C CA . ALA A 1 198 ? 3.627 17.581 -16.580 1.00 45.56 198 ALA A CA 1
ATOM 1558 C C . ALA A 1 198 ? 4.931 18.056 -15.896 1.00 45.56 198 ALA A C 1
ATOM 1560 O O . ALA A 1 198 ? 5.808 18.587 -16.571 1.00 45.56 198 ALA A O 1
ATOM 1561 N N . GLU A 1 199 ? 5.093 17.881 -14.579 1.00 47.53 199 GLU A N 1
ATOM 1562 C CA . GLU A 1 199 ? 6.327 18.284 -13.874 1.00 47.53 199 GLU A CA 1
ATOM 1563 C C . GLU A 1 199 ? 7.474 17.252 -13.988 1.00 47.53 199 GLU A C 1
ATOM 1565 O O . GLU A 1 199 ? 8.606 17.578 -13.643 1.00 47.53 199 GLU A O 1
ATOM 1570 N N . GLU A 1 200 ? 7.234 16.029 -14.488 1.00 51.19 200 GLU A N 1
ATOM 1571 C CA . GLU A 1 200 ? 8.241 14.944 -14.526 1.00 51.19 200 GLU A CA 1
ATOM 1572 C C . GLU A 1 200 ? 8.094 14.028 -15.770 1.00 51.19 200 GLU A C 1
ATOM 1574 O O . GLU A 1 200 ? 7.907 12.815 -15.651 1.00 51.19 200 GLU A O 1
ATOM 1579 N N . GLU A 1 201 ? 8.150 14.590 -16.984 1.00 37.72 201 GLU A N 1
ATOM 1580 C CA . GLU A 1 201 ? 8.106 13.824 -18.246 1.00 37.72 201 GLU A CA 1
ATOM 1581 C C . GLU A 1 201 ? 9.495 13.348 -18.717 1.00 37.72 201 GLU A C 1
ATOM 1583 O O . GLU A 1 201 ? 10.262 14.107 -19.304 1.00 37.72 201 GLU A O 1
ATOM 1588 N N . ALA A 1 202 ? 9.790 12.063 -18.496 1.00 36.34 202 ALA A N 1
ATOM 1589 C CA . ALA A 1 202 ? 10.484 11.142 -19.414 1.00 36.34 202 ALA A CA 1
ATOM 1590 C C . ALA A 1 202 ? 10.568 9.751 -18.751 1.00 36.34 202 ALA A C 1
ATOM 1592 O O . ALA A 1 202 ? 10.762 9.692 -17.535 1.00 36.34 202 ALA A O 1
ATOM 1593 N N . PRO A 1 203 ? 10.487 8.622 -19.490 1.00 37.88 203 PRO A N 1
ATOM 1594 C CA . PRO A 1 203 ? 11.010 7.365 -18.970 1.00 37.88 203 PRO A CA 1
ATOM 1595 C C . PRO A 1 203 ? 12.519 7.584 -18.784 1.00 37.88 203 PRO A C 1
ATOM 1597 O O . PRO A 1 203 ? 13.217 7.813 -19.776 1.00 37.88 203 PRO A O 1
ATOM 1600 N N . PRO A 1 204 ? 13.027 7.625 -17.544 1.00 40.25 204 PRO A N 1
ATOM 1601 C CA . PRO A 1 204 ? 14.416 7.965 -17.327 1.00 40.25 204 PRO A CA 1
ATOM 1602 C C . PRO A 1 204 ? 15.273 6.829 -17.879 1.00 40.25 204 PRO A C 1
ATOM 1604 O O . PRO A 1 204 ? 14.967 5.656 -17.672 1.00 40.25 204 PRO A O 1
ATOM 1607 N N . ASP A 1 205 ? 16.350 7.175 -18.580 1.00 42.78 205 ASP A N 1
ATOM 1608 C CA . ASP A 1 205 ? 17.435 6.236 -18.846 1.00 42.78 205 ASP A CA 1
ATOM 1609 C C . ASP A 1 205 ? 17.831 5.589 -17.509 1.00 42.78 205 ASP A C 1
ATOM 1611 O O . ASP A 1 205 ? 18.305 6.271 -16.595 1.00 42.78 205 ASP A O 1
ATOM 1615 N N . PHE A 1 206 ? 17.589 4.282 -17.369 1.00 41.88 206 PHE A N 1
ATOM 1616 C CA . PHE A 1 206 ? 17.802 3.544 -16.122 1.00 41.88 206 PHE A CA 1
ATOM 1617 C C . PHE A 1 206 ? 19.255 3.646 -15.625 1.00 41.88 206 PHE A C 1
ATOM 1619 O O . PHE A 1 206 ? 19.515 3.498 -14.432 1.00 41.88 206 PHE A O 1
ATOM 1626 N N . ARG A 1 207 ? 20.211 3.977 -16.508 1.00 41.09 207 ARG A N 1
ATOM 1627 C CA . ARG A 1 207 ? 21.616 4.224 -16.144 1.00 41.09 207 ARG A CA 1
ATOM 1628 C C . ARG A 1 207 ? 21.828 5.545 -15.392 1.00 41.09 207 ARG A C 1
ATOM 1630 O O . ARG A 1 207 ? 22.808 5.669 -14.661 1.00 41.09 207 ARG A O 1
ATOM 1637 N N . ALA A 1 208 ? 20.922 6.512 -15.529 1.00 38.72 208 ALA A N 1
ATOM 1638 C CA . ALA A 1 208 ? 21.034 7.846 -14.938 1.00 38.72 208 ALA A CA 1
ATOM 1639 C C . ALA A 1 208 ? 20.343 7.983 -13.563 1.00 38.72 208 ALA A C 1
ATOM 1641 O O . ALA A 1 208 ? 20.531 8.986 -12.873 1.00 38.72 208 ALA A O 1
ATOM 1642 N N . GLN A 1 209 ? 19.564 6.988 -13.122 1.00 41.47 209 GLN A N 1
ATOM 1643 C CA . GLN A 1 209 ? 18.593 7.141 -12.028 1.00 41.47 209 GLN A CA 1
ATOM 1644 C C . GLN A 1 209 ? 19.142 6.960 -10.598 1.00 41.47 209 GLN A C 1
ATOM 1646 O O . GLN A 1 209 ? 18.380 6.739 -9.663 1.00 41.47 209 GLN A O 1
ATOM 1651 N N . ARG A 1 210 ? 20.447 7.134 -10.358 1.00 41.66 210 ARG A N 1
ATOM 1652 C CA . ARG A 1 210 ? 20.983 7.111 -8.979 1.00 41.66 210 ARG A CA 1
ATOM 1653 C C . ARG A 1 210 ? 20.585 8.325 -8.118 1.00 41.66 210 ARG A C 1
ATOM 1655 O O . ARG A 1 210 ? 21.022 8.394 -6.975 1.00 41.66 210 ARG A O 1
ATOM 1662 N N . ALA A 1 211 ? 19.816 9.297 -8.627 1.00 33.44 211 ALA A N 1
ATOM 1663 C CA . ALA A 1 211 ? 19.728 10.615 -7.984 1.00 33.44 211 ALA A CA 1
ATOM 1664 C C . ALA A 1 211 ? 18.339 11.269 -7.836 1.00 33.44 211 ALA A C 1
ATOM 1666 O O . ALA A 1 211 ? 18.281 12.360 -7.273 1.00 33.44 211 ALA A O 1
ATOM 1667 N N . SER A 1 212 ? 17.223 10.697 -8.305 1.00 37.62 212 SER A N 1
ATOM 1668 C CA . SER A 1 212 ? 15.971 11.479 -8.333 1.00 37.62 212 SER A CA 1
ATOM 1669 C C . SER A 1 212 ? 14.687 10.649 -8.302 1.00 37.62 212 SER A C 1
ATOM 1671 O O . SER A 1 212 ? 14.213 10.184 -9.335 1.00 37.62 212 SER A O 1
ATOM 1673 N N . SER A 1 213 ? 14.103 10.516 -7.109 1.00 35.62 213 SER A N 1
ATOM 1674 C CA . SER A 1 213 ? 12.692 10.169 -6.883 1.00 35.62 213 SER A CA 1
ATOM 1675 C C . SER A 1 213 ? 12.315 10.608 -5.461 1.00 35.62 213 SER A C 1
ATOM 1677 O O . SER A 1 213 ? 12.457 9.859 -4.498 1.00 35.62 213 SER A O 1
ATOM 1679 N N . ARG A 1 214 ? 11.904 11.871 -5.280 1.00 38.31 214 ARG A N 1
ATOM 1680 C CA . ARG A 1 214 ? 11.376 12.359 -3.991 1.00 38.31 214 ARG A CA 1
ATOM 1681 C C . ARG A 1 214 ? 9.868 12.111 -3.935 1.00 38.31 214 ARG A C 1
ATOM 1683 O O . ARG A 1 214 ? 9.070 13.016 -4.151 1.00 38.31 214 ARG A O 1
ATOM 1690 N N . SER A 1 215 ? 9.502 10.859 -3.672 1.00 49.97 215 SER A N 1
ATOM 1691 C CA . SER A 1 215 ? 8.151 10.467 -3.248 1.00 49.97 215 SER A CA 1
ATOM 1692 C C . SER A 1 215 ? 7.843 11.017 -1.843 1.00 49.97 215 SER A C 1
ATOM 1694 O O . SER A 1 215 ? 8.756 11.200 -1.037 1.00 49.97 215 SER A O 1
ATOM 1696 N N . VAL A 1 216 ? 6.560 11.276 -1.555 1.00 45.81 216 VAL A N 1
ATOM 1697 C CA . VAL A 1 216 ? 6.042 11.756 -0.250 1.00 45.81 216 VAL A CA 1
ATOM 1698 C C . VAL A 1 216 ? 6.443 10.805 0.873 1.00 45.81 216 VAL A C 1
ATOM 1700 O O . VAL A 1 216 ? 6.898 11.222 1.934 1.00 45.81 216 VAL A O 1
ATOM 1703 N N . TYR A 1 217 ? 6.328 9.510 0.585 1.00 53.75 217 TYR A N 1
ATOM 1704 C CA . TYR A 1 217 ? 6.900 8.438 1.378 1.00 53.75 217 TYR A CA 1
ATOM 1705 C C . TYR A 1 217 ? 8.265 8.127 0.776 1.00 53.75 217 TYR A C 1
ATOM 1707 O O . TYR A 1 217 ? 8.352 7.624 -0.348 1.00 53.75 217 TYR A O 1
ATOM 1715 N N . VAL A 1 218 ? 9.317 8.510 1.497 1.00 55.62 218 VAL A N 1
ATOM 1716 C CA . VAL A 1 218 ? 10.713 8.388 1.064 1.00 55.62 218 VAL A CA 1
ATOM 1717 C C . VAL A 1 218 ? 11.021 6.932 0.689 1.00 55.62 218 VAL A C 1
ATOM 1719 O O . VAL A 1 218 ? 10.655 6.005 1.409 1.00 55.62 218 VAL A O 1
ATOM 1722 N N . GLU A 1 219 ? 11.684 6.718 -0.446 1.00 62.34 219 GLU A N 1
ATOM 1723 C CA . GLU A 1 219 ? 12.221 5.403 -0.810 1.00 62.34 219 GLU A CA 1
ATOM 1724 C C . GLU A 1 219 ? 13.419 5.088 0.096 1.00 62.34 219 GLU A C 1
ATOM 1726 O O . GLU A 1 219 ? 14.320 5.914 0.254 1.00 62.34 219 GLU A O 1
ATOM 1731 N N . GLY A 1 220 ? 13.420 3.915 0.730 1.00 63.69 220 GLY A N 1
ATOM 1732 C CA . GLY A 1 220 ? 14.466 3.547 1.681 1.00 63.69 220 GLY A CA 1
ATOM 1733 C C . GLY A 1 220 ? 13.955 2.600 2.754 1.00 63.69 220 GLY A C 1
ATOM 1734 O O . GLY A 1 220 ? 13.397 3.009 3.766 1.00 63.69 220 GLY A O 1
ATOM 1735 N N . ASP A 1 221 ? 14.207 1.313 2.570 1.00 68.12 221 ASP A N 1
ATOM 1736 C CA . ASP A 1 221 ? 13.772 0.253 3.483 1.00 68.12 221 ASP A CA 1
ATOM 1737 C C . ASP A 1 221 ? 14.818 -0.093 4.552 1.00 68.12 221 ASP A C 1
ATOM 1739 O O . ASP A 1 221 ? 14.617 -1.029 5.318 1.00 68.12 221 ASP A O 1
ATOM 1743 N N . VAL A 1 222 ? 15.930 0.644 4.644 1.00 74.62 222 VAL A N 1
ATOM 1744 C CA . VAL A 1 222 ? 17.027 0.330 5.578 1.00 74.62 222 VAL A CA 1
ATOM 1745 C C . VAL A 1 222 ? 16.539 0.327 7.028 1.00 74.62 222 VAL A C 1
ATOM 1747 O O . VAL A 1 222 ? 16.860 -0.593 7.780 1.00 74.62 222 VAL A O 1
ATOM 1750 N N . HIS A 1 223 ? 15.720 1.310 7.412 1.00 69.19 223 HIS A N 1
ATOM 1751 C CA . HIS A 1 223 ? 15.129 1.366 8.751 1.00 69.19 223 HIS A CA 1
ATOM 1752 C C . HIS A 1 223 ? 14.156 0.209 9.000 1.00 69.19 223 HIS A C 1
ATOM 1754 O O . HIS A 1 223 ? 14.260 -0.447 10.033 1.00 69.19 223 HIS A O 1
ATOM 1760 N N . ALA A 1 224 ? 13.282 -0.098 8.038 1.00 72.38 224 ALA A N 1
ATOM 1761 C CA . ALA A 1 224 ? 12.349 -1.222 8.140 1.00 72.38 224 ALA A CA 1
ATOM 1762 C C . ALA A 1 224 ? 13.091 -2.570 8.228 1.00 72.38 224 ALA A C 1
ATOM 1764 O O . ALA A 1 224 ? 12.789 -3.407 9.073 1.00 72.38 224 ALA A O 1
ATOM 1765 N N . LYS A 1 225 ? 14.135 -2.768 7.415 1.00 77.19 225 LYS A N 1
ATOM 1766 C CA . LYS A 1 225 ? 15.019 -3.943 7.458 1.00 77.19 225 LYS A CA 1
ATOM 1767 C C . LYS A 1 225 ? 15.728 -4.066 8.808 1.00 77.19 225 LYS A C 1
ATOM 1769 O O . LYS A 1 225 ? 15.849 -5.174 9.337 1.00 77.19 225 LYS A O 1
ATOM 1774 N N . ALA A 1 226 ? 16.192 -2.951 9.374 1.00 79.56 226 ALA A N 1
ATOM 1775 C CA . ALA A 1 226 ? 16.823 -2.928 10.690 1.00 79.56 226 ALA A CA 1
ATOM 1776 C C . ALA A 1 226 ? 15.830 -3.297 11.803 1.00 79.56 226 ALA A C 1
ATOM 1778 O O . ALA A 1 226 ? 16.160 -4.136 12.641 1.00 79.56 226 ALA A O 1
ATOM 1779 N N . GLU A 1 227 ? 14.617 -2.738 11.776 1.00 75.88 227 GLU A N 1
ATOM 1780 C CA . GLU A 1 227 ? 13.531 -3.061 12.710 1.00 75.88 227 GLU A CA 1
ATOM 1781 C C . GLU A 1 227 ? 13.177 -4.554 12.654 1.00 75.88 227 GLU A C 1
ATOM 1783 O O . GLU A 1 227 ? 13.233 -5.240 13.674 1.00 75.88 227 GLU A O 1
ATOM 1788 N N . ILE A 1 228 ? 12.931 -5.096 11.456 1.00 75.94 228 ILE A N 1
ATOM 1789 C CA . ILE A 1 228 ? 12.640 -6.525 11.257 1.00 75.94 228 ILE A CA 1
ATOM 1790 C C . ILE A 1 228 ? 13.777 -7.388 11.816 1.00 75.94 228 ILE A C 1
ATOM 1792 O O . ILE A 1 228 ? 13.538 -8.361 12.531 1.00 75.94 228 ILE A O 1
ATOM 1796 N N . THR A 1 229 ? 15.031 -7.016 11.544 1.00 81.69 229 THR A N 1
ATOM 1797 C CA . THR A 1 229 ? 16.199 -7.748 12.054 1.00 81.69 229 THR A CA 1
ATOM 1798 C C . THR A 1 229 ? 16.250 -7.739 13.583 1.00 81.69 229 THR A C 1
ATOM 1800 O O . THR A 1 229 ? 16.585 -8.754 14.197 1.00 81.69 229 THR A O 1
ATOM 1803 N N . GLN A 1 230 ? 15.917 -6.613 14.218 1.00 81.94 230 GLN A N 1
ATOM 1804 C CA . GLN A 1 230 ? 15.842 -6.511 15.675 1.00 81.94 230 GLN A CA 1
ATOM 1805 C C . GLN A 1 230 ? 14.715 -7.374 16.245 1.00 81.94 230 GLN A C 1
ATOM 1807 O O . GLN A 1 230 ? 14.945 -8.085 17.221 1.00 81.94 230 GLN A O 1
ATOM 1812 N N . MET A 1 231 ? 13.536 -7.376 15.619 1.00 74.94 231 MET A N 1
ATOM 1813 C CA . MET A 1 231 ? 12.401 -8.196 16.049 1.00 74.94 231 MET A CA 1
ATOM 1814 C C . MET A 1 231 ? 12.706 -9.691 15.969 1.00 74.94 231 MET A C 1
ATOM 1816 O O . MET A 1 231 ? 12.466 -10.409 16.935 1.00 74.94 231 MET A O 1
ATOM 1820 N N . VAL A 1 232 ? 13.305 -10.155 14.867 1.00 80.25 232 VAL A N 1
ATOM 1821 C CA . VAL A 1 232 ? 13.712 -11.562 14.711 1.00 80.25 232 VAL A CA 1
ATOM 1822 C C . VAL A 1 232 ? 14.726 -11.959 15.786 1.00 80.25 232 VAL A C 1
ATOM 1824 O O . VAL A 1 232 ? 14.611 -13.026 16.387 1.00 80.25 232 VAL A O 1
ATOM 1827 N N . ARG A 1 233 ? 15.694 -11.084 16.090 1.00 82.81 233 ARG A N 1
ATOM 1828 C CA . ARG A 1 233 ? 16.659 -11.320 17.176 1.00 82.81 233 ARG A CA 1
ATOM 1829 C C . ARG A 1 233 ? 15.985 -11.365 18.546 1.00 82.81 233 ARG A C 1
ATOM 1831 O O . ARG A 1 233 ? 16.306 -12.245 19.338 1.00 82.81 233 ARG A O 1
ATOM 1838 N N . ALA A 1 234 ? 15.058 -10.451 18.822 1.00 77.25 234 ALA A N 1
ATOM 1839 C CA . ALA A 1 234 ? 14.327 -10.408 20.085 1.00 77.25 234 ALA A CA 1
ATOM 1840 C C . ALA A 1 234 ? 13.430 -11.643 20.272 1.00 77.25 234 ALA A C 1
ATOM 1842 O O . ALA A 1 234 ? 13.388 -12.206 21.365 1.00 77.25 234 ALA A O 1
ATOM 1843 N N . ALA A 1 235 ? 12.762 -12.099 19.209 1.00 72.94 235 ALA A N 1
ATOM 1844 C CA . ALA A 1 235 ? 11.978 -13.331 19.216 1.00 72.94 235 ALA A CA 1
ATOM 1845 C C . ALA A 1 235 ? 12.867 -14.550 19.506 1.00 72.94 235 ALA A C 1
ATOM 1847 O O . ALA A 1 235 ? 12.567 -15.327 20.409 1.00 72.94 235 ALA A O 1
ATOM 1848 N N . ALA A 1 236 ? 14.015 -14.661 18.829 1.00 76.88 236 ALA A N 1
ATOM 1849 C CA . ALA A 1 236 ? 14.974 -15.740 19.069 1.00 76.88 236 ALA A CA 1
ATOM 1850 C C . ALA A 1 236 ? 15.523 -15.743 20.510 1.00 76.88 236 ALA A C 1
ATOM 1852 O O . ALA A 1 236 ? 15.705 -16.805 21.096 1.00 76.88 236 ALA A O 1
ATOM 1853 N N . GLN A 1 237 ? 15.757 -14.566 21.101 1.00 76.00 237 GLN A N 1
ATOM 1854 C CA . GLN A 1 237 ? 16.212 -14.439 22.491 1.00 76.00 237 GLN A CA 1
ATOM 1855 C C . GLN A 1 237 ? 15.144 -14.842 23.514 1.00 76.00 237 GLN A C 1
ATOM 1857 O O . GLN A 1 237 ? 15.490 -15.387 24.555 1.00 76.00 237 GLN A O 1
ATOM 1862 N N . ARG A 1 238 ? 13.858 -14.589 23.237 1.00 67.56 238 ARG A N 1
ATOM 1863 C CA . ARG A 1 238 ? 12.743 -14.985 24.118 1.00 67.56 238 ARG A CA 1
ATOM 1864 C C . ARG A 1 238 ? 12.351 -16.453 23.977 1.00 67.56 238 ARG A C 1
ATOM 1866 O O . ARG A 1 238 ? 11.818 -17.021 24.920 1.00 67.56 238 ARG A O 1
ATOM 1873 N N . ALA A 1 239 ? 12.620 -17.049 22.817 1.00 63.75 239 ALA A N 1
ATOM 1874 C CA . ALA A 1 239 ? 12.451 -18.478 22.576 1.00 63.75 239 ALA A CA 1
ATOM 1875 C C . ALA A 1 239 ? 13.591 -19.326 23.176 1.00 63.75 239 ALA A C 1
ATOM 1877 O O . ALA A 1 239 ? 13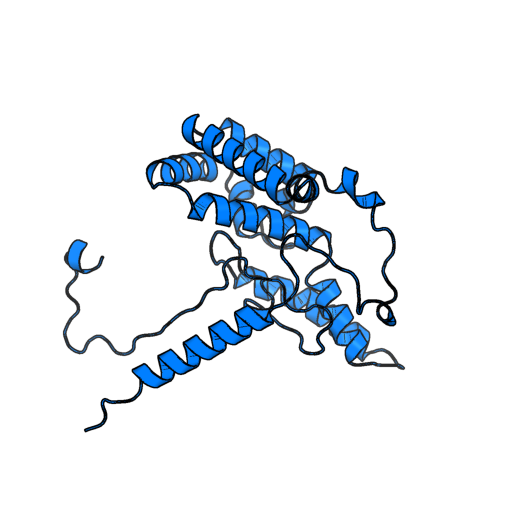.476 -20.549 23.236 1.00 63.75 239 ALA A O 1
ATOM 1878 N N . ALA A 1 240 ? 14.696 -18.704 23.613 1.00 58.84 240 ALA A N 1
ATOM 1879 C CA . ALA A 1 240 ? 15.750 -19.410 24.327 1.00 58.84 240 ALA A CA 1
ATOM 1880 C C . ALA A 1 240 ? 15.232 -19.854 25.711 1.00 58.84 240 ALA A C 1
ATOM 1882 O O . ALA A 1 240 ? 14.621 -19.045 26.414 1.00 58.84 240 ALA A O 1
ATOM 1883 N N . PRO A 1 241 ? 15.460 -21.117 26.123 1.00 56.09 241 PRO A N 1
ATOM 1884 C CA . PRO A 1 241 ? 15.078 -21.567 27.455 1.00 56.09 241 PRO A CA 1
ATOM 1885 C C . PRO A 1 241 ? 15.774 -20.699 28.515 1.00 56.09 241 PRO A C 1
ATOM 1887 O O . PRO A 1 241 ? 16.893 -20.232 28.270 1.00 56.09 241 PRO A O 1
ATOM 1890 N N . PRO A 1 242 ? 15.143 -20.466 29.682 1.00 53.59 242 PRO A N 1
ATOM 1891 C CA . PRO A 1 242 ? 15.788 -19.726 30.757 1.00 53.59 242 PRO A CA 1
ATOM 1892 C C . PRO A 1 242 ? 17.118 -20.406 31.095 1.00 53.59 242 PRO A C 1
ATOM 1894 O O . PRO A 1 242 ? 17.158 -21.608 31.349 1.00 53.59 242 PRO A O 1
ATOM 1897 N N . THR A 1 243 ? 18.212 -19.647 31.036 1.00 54.84 243 THR A N 1
ATOM 1898 C CA . THR A 1 243 ? 19.524 -20.103 31.502 1.00 54.84 243 THR A CA 1
ATOM 1899 C C . THR A 1 243 ? 19.449 -20.366 33.004 1.00 54.84 243 THR A C 1
ATOM 1901 O O . THR A 1 243 ? 19.069 -19.456 33.744 1.00 54.84 243 THR A O 1
ATOM 1904 N N . GLU A 1 244 ? 19.777 -21.599 33.404 1.00 38.44 244 GLU A N 1
ATOM 1905 C CA . GLU A 1 244 ? 19.941 -22.039 34.802 1.00 38.44 244 GLU A CA 1
ATOM 1906 C C . GLU A 1 244 ? 20.986 -21.219 35.572 1.00 38.44 244 GLU A C 1
ATOM 1908 O O . GLU A 1 244 ? 22.020 -20.841 34.969 1.00 38.44 244 GLU A O 1
#

InterPro domains:
  IPR010108 Lycopene cyclase, beta/epsilon [PTHR39757] (1-175)
  IPR036188 FAD/NAD(P)-binding domain superfamily [SSF51905] (4-131)

Radius of gyration: 20.98 Å; chains: 1; bounding box: 46×49×60 Å

Foldseek 3Di:
DCVVVVHDDDPPPCPDDDDDDQQQLAFAAQLQDLDADFWRRRVQQQNAPRDTPLSRVQLVVQLVVQLVVLVPDPPRDSSSNSNSSSCSNCPPLLLLLSVLRNLVNVLLVPDDPVLVVQLVVLLVPPPCLCSVLSNSSHPPDGSVVCRSDLQSVLVSVVSSLVSGDPVNNVSSVVSVVVCCVVQNCLNVCSNPVVVVVVPDDDPDPSVPPPDDDPHSRDHHCPVVVVVVVVVVVVSVVVPDDPDD